Protein AF-A0A5A7ZZ66-F1 (afdb_monomer_lite)

Sequence (204 aa):
MARALKEPKEAKEEGAKRHWLSARTTAELNQILKDAAQTSGRSVSQEIEFRLEKSFLAEKVEAETKAKTPMRPLDQKSEALFRSISMAAGTVMTKLDASWVDDIYARAAVKSAIIEAFSSYVANNRIDLAKDGLDLERLSHATRIGQAFGRLMGDLSATPGGDLLLNELRGILSPSNVGLGDVLAPEKARRDIALKELNASLEA

Structure (mmCIF, N/CA/C/O backbone):
data_AF-A0A5A7ZZ66-F1
#
_entry.id   AF-A0A5A7ZZ66-F1
#
loop_
_atom_site.group_PDB
_atom_site.id
_atom_site.type_symbol
_atom_site.label_atom_id
_atom_site.label_alt_id
_atom_site.label_comp_id
_atom_site.label_asym_id
_atom_site.label_entity_id
_atom_site.label_seq_id
_atom_site.pdbx_PDB_ins_code
_atom_site.Cartn_x
_atom_site.Cartn_y
_atom_site.Cartn_z
_atom_site.occupancy
_atom_site.B_iso_or_equiv
_atom_site.auth_seq_id
_atom_site.auth_comp_id
_atom_site.auth_asym_id
_atom_site.auth_atom_id
_atom_site.pdbx_PDB_model_num
ATOM 1 N N . MET A 1 1 ? 38.763 -10.132 65.543 1.00 42.44 1 MET A N 1
ATOM 2 C CA . MET A 1 1 ? 38.160 -8.989 64.821 1.00 42.44 1 MET A CA 1
ATOM 3 C C . MET A 1 1 ? 37.801 -9.442 63.411 1.00 42.44 1 MET A C 1
ATOM 5 O O . MET A 1 1 ? 38.662 -9.441 62.544 1.00 42.44 1 MET A O 1
ATOM 9 N N . ALA A 1 2 ? 36.570 -9.918 63.203 1.00 40.62 2 ALA A N 1
ATOM 10 C CA . ALA A 1 2 ? 36.093 -10.361 61.892 1.00 40.62 2 ALA A CA 1
ATOM 11 C C . ALA A 1 2 ? 35.407 -9.186 61.178 1.00 40.62 2 ALA A C 1
ATOM 13 O O . ALA A 1 2 ? 34.461 -8.597 61.699 1.00 40.62 2 ALA A O 1
ATOM 14 N N . ARG A 1 3 ? 35.941 -8.810 60.015 1.00 44.56 3 ARG A N 1
ATOM 15 C CA . ARG A 1 3 ? 35.475 -7.706 59.171 1.00 44.56 3 ARG A CA 1
ATOM 16 C C . ARG A 1 3 ? 34.317 -8.223 58.316 1.00 44.56 3 ARG A C 1
ATOM 18 O O . ARG A 1 3 ? 34.543 -9.009 57.404 1.00 44.56 3 ARG A O 1
ATOM 25 N N . ALA A 1 4 ? 33.091 -7.814 58.635 1.00 47.81 4 ALA A N 1
ATOM 26 C CA . ALA A 1 4 ? 31.911 -8.150 57.845 1.00 47.81 4 ALA A CA 1
ATOM 27 C C . ALA A 1 4 ? 32.037 -7.544 56.436 1.00 47.81 4 ALA A C 1
ATOM 29 O O . ALA A 1 4 ? 32.043 -6.320 56.274 1.00 47.81 4 ALA A O 1
ATOM 30 N N . LEU A 1 5 ? 32.176 -8.406 55.426 1.00 51.09 5 LEU A N 1
ATOM 31 C CA . LEU A 1 5 ? 32.019 -8.044 54.023 1.00 51.09 5 LEU A CA 1
ATOM 32 C C . LEU A 1 5 ? 30.541 -7.743 53.779 1.00 51.09 5 LEU A C 1
ATOM 34 O O . LEU A 1 5 ? 29.673 -8.592 53.950 1.00 51.09 5 LEU A O 1
ATOM 38 N N . LYS A 1 6 ? 30.272 -6.489 53.434 1.00 53.97 6 LYS A N 1
ATOM 39 C CA . LYS A 1 6 ? 28.951 -5.990 53.076 1.00 53.97 6 LYS A CA 1
ATOM 40 C C . LYS A 1 6 ? 28.683 -6.416 51.634 1.00 53.97 6 LYS A C 1
ATOM 42 O O . LYS A 1 6 ? 29.334 -5.908 50.725 1.00 53.97 6 LYS A O 1
ATOM 47 N N . GLU A 1 7 ? 27.779 -7.367 51.446 1.00 53.50 7 GLU A N 1
ATOM 48 C CA . GLU A 1 7 ? 27.335 -7.799 50.120 1.00 53.50 7 GLU A CA 1
ATOM 49 C C . GLU A 1 7 ? 26.688 -6.626 49.350 1.00 53.50 7 GLU A C 1
ATOM 51 O O . GLU A 1 7 ? 26.064 -5.746 49.965 1.00 53.50 7 GLU A O 1
ATOM 56 N N . PRO A 1 8 ? 26.866 -6.555 48.017 1.00 47.31 8 PRO A N 1
ATOM 57 C CA . PRO A 1 8 ? 26.324 -5.476 47.205 1.00 47.31 8 PRO A CA 1
ATOM 58 C C . PRO A 1 8 ? 24.799 -5.597 47.129 1.00 47.31 8 PRO A C 1
ATOM 60 O O . PRO A 1 8 ? 24.258 -6.627 46.741 1.00 47.31 8 PRO A O 1
ATOM 63 N N . LYS A 1 9 ? 24.103 -4.517 47.502 1.00 54.38 9 LYS A N 1
ATOM 64 C CA . LYS A 1 9 ? 22.650 -4.404 47.346 1.00 54.38 9 LYS A CA 1
ATOM 65 C C . LYS A 1 9 ? 22.285 -4.530 45.868 1.00 54.38 9 LYS A C 1
ATOM 67 O O . LYS A 1 9 ? 22.732 -3.720 45.059 1.00 54.38 9 LYS A O 1
ATOM 72 N N . GLU A 1 10 ? 21.442 -5.512 45.572 1.00 48.81 10 GLU A N 1
ATOM 73 C CA . GLU A 1 10 ? 20.755 -5.697 44.298 1.00 48.81 10 GLU A CA 1
ATOM 74 C C . GLU A 1 10 ? 20.159 -4.373 43.800 1.00 48.81 10 GLU A C 1
ATOM 76 O O . GLU A 1 10 ? 19.479 -3.645 44.536 1.00 48.81 10 GLU A O 1
ATOM 81 N N . ALA A 1 11 ? 20.448 -4.051 42.539 1.00 47.72 11 ALA A N 1
ATOM 82 C CA . ALA A 1 11 ? 19.868 -2.925 41.833 1.00 47.72 11 ALA A CA 1
ATOM 83 C C . ALA A 1 11 ? 18.364 -3.176 41.673 1.00 47.72 11 ALA A C 1
ATOM 85 O O . ALA A 1 11 ? 17.939 -3.970 40.840 1.00 47.72 11 ALA A O 1
ATOM 86 N N . LYS A 1 12 ? 17.556 -2.512 42.504 1.00 49.94 12 LYS A N 1
ATOM 87 C CA . LYS A 1 12 ? 16.108 -2.446 42.305 1.00 49.94 12 LYS A CA 1
ATOM 88 C C . LYS A 1 12 ? 15.842 -1.799 40.952 1.00 49.94 12 LYS A C 1
ATOM 90 O O . LYS A 1 12 ? 16.235 -0.654 40.744 1.00 49.94 12 LYS A O 1
ATOM 95 N N . GLU A 1 13 ? 15.164 -2.533 40.078 1.00 50.16 13 GLU A N 1
ATOM 96 C CA . GLU A 1 13 ? 14.564 -2.021 38.852 1.00 50.16 13 GLU A CA 1
ATOM 97 C C . GLU A 1 13 ? 13.749 -0.765 39.186 1.00 50.16 13 GLU A C 1
ATOM 99 O O . GLU A 1 13 ? 12.725 -0.813 39.874 1.00 50.16 13 GLU A O 1
ATOM 104 N N . GLU A 1 14 ? 14.250 0.394 38.760 1.00 46.41 14 GLU A N 1
ATOM 105 C CA . GLU A 1 14 ? 13.509 1.643 38.836 1.00 46.41 14 GLU A CA 1
ATOM 106 C C . GLU A 1 14 ? 12.342 1.549 37.850 1.00 46.41 14 GLU A C 1
ATOM 108 O O . GLU A 1 14 ? 12.485 1.838 36.665 1.00 46.41 14 GLU A O 1
ATOM 113 N N . GLY A 1 15 ? 11.166 1.153 38.343 1.00 45.81 15 GLY A N 1
ATOM 114 C CA . GLY A 1 15 ? 9.909 1.449 37.665 1.00 45.81 15 GLY A CA 1
ATOM 115 C C . GLY A 1 15 ? 9.906 2.939 37.332 1.00 45.81 15 GLY A C 1
ATOM 116 O O . GLY A 1 15 ? 9.981 3.767 38.243 1.00 45.81 15 GLY A O 1
ATOM 117 N N . ALA A 1 16 ? 9.935 3.250 36.034 1.00 59.25 16 ALA A N 1
ATOM 118 C CA . ALA A 1 16 ? 10.220 4.571 35.490 1.00 59.25 16 ALA A CA 1
ATOM 119 C C . ALA A 1 16 ? 9.530 5.674 36.304 1.00 59.25 16 ALA A C 1
ATOM 121 O O . ALA A 1 16 ? 8.300 5.781 36.325 1.00 59.25 16 ALA A O 1
ATOM 122 N N . LYS A 1 17 ? 10.332 6.479 37.012 1.00 75.62 17 LYS A N 1
ATOM 123 C CA . LYS A 1 17 ? 9.847 7.649 37.747 1.00 75.62 17 LYS A CA 1
ATOM 124 C C . LYS A 1 17 ? 9.138 8.554 36.742 1.00 75.62 17 LYS A C 1
ATOM 126 O O . LYS A 1 17 ? 9.774 9.145 35.875 1.00 75.62 17 LYS A O 1
ATOM 131 N N . ARG A 1 18 ? 7.809 8.625 36.826 1.00 73.56 18 ARG A N 1
ATOM 132 C CA . ARG A 1 18 ? 7.011 9.483 35.947 1.00 73.56 18 ARG A CA 1
ATOM 133 C C . ARG A 1 18 ? 7.296 10.938 36.292 1.00 73.56 18 ARG A C 1
ATOM 135 O O . ARG A 1 18 ? 7.142 11.347 37.442 1.00 73.56 18 ARG A O 1
ATOM 142 N N . HIS A 1 19 ? 7.701 11.712 35.295 1.00 79.06 19 HIS A N 1
ATOM 143 C CA . HIS A 1 19 ? 7.888 13.150 35.428 1.00 79.06 19 HIS A CA 1
ATOM 144 C C . HIS A 1 19 ? 6.600 13.867 35.024 1.00 79.06 19 HIS A C 1
ATOM 146 O O . HIS A 1 19 ? 5.991 13.540 34.008 1.00 79.06 19 HIS A O 1
ATOM 152 N N . TRP A 1 20 ? 6.166 14.836 35.831 1.00 79.38 20 TRP A N 1
ATOM 153 C CA . TRP A 1 20 ? 4.984 15.631 35.513 1.00 79.38 20 TRP A CA 1
ATOM 154 C C . TRP A 1 20 ? 5.253 16.522 34.298 1.00 79.38 20 TRP A C 1
ATOM 156 O O . TRP A 1 20 ? 6.189 17.322 34.309 1.00 79.38 20 TRP A O 1
ATOM 166 N N . LEU A 1 21 ? 4.398 16.418 33.280 1.00 79.69 21 LEU A N 1
ATOM 167 C CA . LEU A 1 21 ? 4.431 17.267 32.097 1.00 79.69 21 LEU A CA 1
ATOM 168 C C . LEU A 1 21 ? 3.129 18.071 32.021 1.00 79.69 21 LEU A C 1
ATOM 170 O O . LEU A 1 21 ? 2.047 17.517 31.846 1.00 79.69 21 LEU A O 1
ATOM 174 N N . SER A 1 22 ? 3.237 19.391 32.173 1.00 83.38 22 SER A N 1
ATOM 175 C CA . SER A 1 22 ? 2.108 20.306 31.995 1.00 83.38 22 SER A CA 1
ATOM 176 C C . SER A 1 22 ? 2.033 20.726 30.530 1.00 83.38 22 SER A C 1
ATOM 178 O O . SER A 1 22 ? 2.894 21.466 30.056 1.00 83.38 22 SER A O 1
ATOM 180 N N . ALA A 1 23 ? 1.019 20.249 29.810 1.00 82.88 23 ALA A N 1
ATOM 181 C CA . ALA A 1 23 ? 0.761 20.631 28.426 1.00 82.88 23 ALA A CA 1
ATOM 182 C C . ALA A 1 23 ? -0.466 21.547 28.343 1.00 82.88 23 ALA A C 1
ATOM 184 O O . ALA A 1 23 ? -1.494 21.290 28.970 1.00 82.88 23 ALA A O 1
ATOM 185 N N . ARG A 1 24 ? -0.371 22.608 27.537 1.00 90.44 24 ARG A N 1
ATOM 186 C CA . ARG A 1 24 ? -1.528 23.419 27.138 1.00 90.44 24 ARG A CA 1
ATOM 187 C C . ARG A 1 24 ? -1.985 22.953 25.763 1.00 90.44 24 ARG A C 1
ATOM 189 O O . ARG A 1 24 ? -1.187 22.936 24.832 1.00 90.44 24 ARG A O 1
ATOM 196 N N . THR A 1 25 ? -3.254 22.590 25.641 1.00 91.19 25 THR A N 1
ATOM 197 C CA . THR A 1 25 ? -3.865 22.137 24.386 1.00 91.19 25 THR A CA 1
ATOM 198 C C . THR A 1 25 ? -5.121 22.948 24.087 1.00 91.19 25 THR A C 1
ATOM 200 O O . THR A 1 25 ? -5.693 23.586 24.973 1.00 91.19 25 THR A O 1
ATOM 203 N N . THR A 1 26 ? -5.545 22.957 22.823 1.00 95.62 26 THR A N 1
ATOM 204 C CA . THR A 1 26 ? -6.841 23.528 22.438 1.00 95.62 26 THR A CA 1
ATOM 205 C C . THR A 1 26 ? -7.980 22.623 22.916 1.00 95.62 26 THR A C 1
ATOM 207 O O . THR A 1 26 ? -7.788 21.424 23.137 1.00 95.62 26 THR A O 1
ATOM 210 N N . ALA A 1 27 ? -9.184 23.182 23.069 1.00 93.62 27 ALA A N 1
ATOM 211 C CA . ALA A 1 27 ? -10.362 22.414 23.480 1.00 93.62 27 ALA A CA 1
ATOM 212 C C . ALA A 1 27 ? -10.685 21.278 22.492 1.00 93.62 27 ALA A C 1
ATOM 214 O O . ALA A 1 27 ? -10.978 20.162 22.914 1.00 93.62 27 ALA A O 1
ATOM 215 N N . GLU A 1 28 ? -10.551 21.549 21.192 1.00 94.88 28 GLU A N 1
ATOM 216 C CA . GLU A 1 28 ? -10.745 20.570 20.118 1.00 94.88 28 GLU A CA 1
ATOM 217 C C . GLU A 1 28 ? -9.762 19.401 20.230 1.00 94.88 28 GLU A C 1
ATOM 219 O O . GLU A 1 28 ? -10.172 18.243 20.235 1.00 94.88 28 GLU A O 1
ATOM 224 N N . LEU A 1 29 ? -8.466 19.688 20.406 1.00 93.00 29 LEU A N 1
ATOM 225 C CA . LEU A 1 29 ? -7.449 18.645 20.543 1.00 93.00 29 LEU A CA 1
ATOM 226 C C . LEU A 1 29 ? -7.663 17.813 21.811 1.00 93.00 29 LEU A C 1
ATOM 228 O O . LEU A 1 29 ? -7.475 16.599 21.797 1.00 93.00 29 LEU A O 1
ATOM 232 N N . ASN A 1 30 ? -8.088 18.451 22.903 1.00 94.88 30 ASN A N 1
ATOM 233 C CA . ASN A 1 30 ? -8.436 17.745 24.130 1.00 94.88 30 ASN A CA 1
ATOM 234 C C . ASN A 1 30 ? -9.618 16.785 23.917 1.00 94.88 30 ASN A C 1
ATOM 236 O O . ASN A 1 30 ? -9.595 15.668 24.430 1.00 94.88 30 ASN A O 1
ATOM 240 N N . GLN A 1 31 ? -10.628 17.188 23.140 1.00 95.38 31 GLN A N 1
ATOM 241 C CA . GLN A 1 31 ? -11.754 16.315 22.816 1.00 95.38 31 GLN A CA 1
ATOM 242 C C . GLN A 1 31 ? -11.312 15.125 21.956 1.00 95.38 31 GLN A C 1
ATOM 244 O O . GLN A 1 31 ? -11.578 13.985 22.324 1.00 95.38 31 GLN A O 1
ATOM 249 N N . ILE A 1 32 ? -10.532 15.373 20.899 1.00 96.62 32 ILE A N 1
ATOM 250 C CA . ILE A 1 32 ? -9.976 14.319 20.033 1.00 96.62 32 ILE A CA 1
ATOM 251 C C . ILE A 1 32 ? -9.166 13.299 20.848 1.00 96.62 32 ILE A C 1
ATOM 253 O O . ILE A 1 32 ? -9.279 12.093 20.633 1.00 96.62 32 ILE A O 1
ATOM 257 N N . LEU A 1 33 ? -8.355 13.766 21.803 1.00 94.94 33 LEU A N 1
ATOM 258 C CA . LEU A 1 33 ? -7.565 12.889 22.669 1.00 94.94 33 LEU A CA 1
ATOM 259 C C . LEU A 1 33 ? -8.437 12.040 23.599 1.00 94.94 33 LEU A C 1
ATOM 261 O O . LEU A 1 33 ? -8.115 10.874 23.818 1.00 94.94 33 LEU A O 1
ATOM 265 N N . LYS A 1 34 ? -9.533 12.591 24.132 1.00 96.00 34 LYS A N 1
ATOM 266 C CA . LYS A 1 34 ? -10.484 11.836 24.962 1.00 96.00 34 LYS A CA 1
ATOM 267 C C . LYS A 1 34 ? -11.190 10.751 24.163 1.00 96.00 34 LYS A C 1
ATOM 269 O O . LYS A 1 34 ? -11.235 9.613 24.623 1.00 96.00 34 LYS A O 1
ATOM 274 N N . ASP A 1 35 ? -11.670 11.084 22.970 1.00 95.81 35 ASP A N 1
ATOM 275 C CA . ASP A 1 35 ? -12.362 10.135 22.095 1.00 95.81 35 ASP A CA 1
ATOM 276 C C . ASP A 1 35 ? -11.414 8.998 21.677 1.00 95.81 35 ASP A C 1
ATOM 278 O O . ASP A 1 35 ? -11.767 7.816 21.731 1.00 95.81 35 ASP A O 1
ATOM 282 N N . ALA A 1 36 ? -10.163 9.337 21.342 1.00 94.31 36 ALA A N 1
ATOM 283 C CA . ALA A 1 36 ? -9.126 8.361 21.024 1.00 94.31 36 ALA A CA 1
ATOM 284 C C . ALA A 1 36 ? -8.776 7.460 22.218 1.00 94.31 36 ALA A C 1
ATOM 286 O O . ALA A 1 36 ? -8.687 6.246 22.053 1.00 94.31 36 ALA A O 1
ATOM 287 N N . ALA A 1 37 ? -8.611 8.038 23.412 1.00 95.12 37 ALA A N 1
ATOM 288 C CA . ALA A 1 37 ? -8.318 7.300 24.638 1.00 95.12 37 ALA A CA 1
ATOM 289 C C . ALA A 1 37 ? -9.467 6.349 25.019 1.00 95.12 37 ALA A C 1
ATOM 291 O O . ALA A 1 37 ? -9.228 5.195 25.371 1.00 95.12 37 ALA A O 1
ATOM 292 N N . GLN A 1 38 ? -10.720 6.795 24.872 1.00 94.88 38 GLN A N 1
ATOM 293 C CA . GLN A 1 38 ? -11.901 5.957 25.082 1.00 94.88 38 GLN A CA 1
ATOM 294 C C . GLN A 1 38 ? -11.946 4.793 24.088 1.00 94.88 38 GLN A C 1
ATOM 296 O O . GLN A 1 38 ? -12.171 3.653 24.488 1.00 94.88 38 GLN A O 1
ATOM 301 N N . THR A 1 39 ? -11.689 5.068 22.808 1.00 95.00 39 THR A N 1
ATOM 302 C CA . THR A 1 39 ? -11.669 4.049 21.749 1.00 95.00 39 THR A CA 1
ATOM 303 C C . THR A 1 39 ? -10.563 3.017 21.975 1.00 95.00 39 THR A C 1
ATOM 305 O O . THR A 1 39 ? -10.766 1.830 21.732 1.00 95.00 39 THR A O 1
ATOM 308 N N . SER A 1 40 ? -9.393 3.446 22.461 1.00 89.62 40 SER A N 1
ATOM 309 C CA . SER A 1 40 ? -8.247 2.566 22.714 1.00 89.62 40 SER A CA 1
ATOM 310 C C . SER A 1 40 ? -8.277 1.879 24.085 1.00 89.62 40 SER A C 1
ATOM 312 O O . SER A 1 40 ? -7.419 1.037 24.356 1.00 89.62 40 SER A O 1
ATOM 314 N N . GLY A 1 41 ? -9.241 2.218 24.951 1.00 94.00 41 GLY A N 1
ATOM 315 C CA . GLY A 1 41 ? -9.326 1.708 26.322 1.00 94.00 41 GLY A CA 1
ATOM 316 C C . GLY A 1 41 ? -8.192 2.197 27.232 1.00 94.00 41 GLY A C 1
ATOM 317 O O . GLY A 1 41 ? -7.844 1.522 28.201 1.00 94.00 41 GLY A O 1
ATOM 318 N N . ARG A 1 42 ? -7.582 3.345 26.917 1.00 93.31 42 ARG A N 1
ATOM 319 C CA . ARG A 1 42 ? -6.459 3.936 27.662 1.00 93.31 42 ARG A CA 1
ATOM 320 C C . ARG A 1 42 ? -6.897 5.177 28.428 1.00 93.31 42 ARG A C 1
ATOM 322 O O . ARG A 1 42 ? -7.888 5.822 28.099 1.00 93.31 42 ARG A O 1
ATOM 329 N N . SER A 1 43 ? -6.123 5.564 29.441 1.00 95.44 43 SER A N 1
ATOM 330 C CA . SER A 1 43 ? -6.249 6.918 29.993 1.00 95.44 43 SER A CA 1
ATOM 331 C C . SER A 1 43 ? -5.727 7.957 28.996 1.00 95.44 43 SER A C 1
ATOM 333 O O . SER A 1 43 ? -4.839 7.667 28.194 1.00 95.44 43 SER A O 1
ATOM 335 N N . VAL A 1 44 ? -6.228 9.193 29.080 1.00 93.06 44 VAL A N 1
ATOM 336 C CA . VAL A 1 44 ? -5.774 10.298 28.214 1.00 93.06 44 VAL A CA 1
ATOM 337 C C . VAL A 1 44 ? -4.256 10.488 28.302 1.00 93.06 44 VAL A C 1
ATOM 339 O O . VAL A 1 44 ? -3.601 10.653 27.280 1.00 93.06 44 VAL A O 1
ATOM 342 N N . SER A 1 45 ? -3.676 10.394 29.503 1.00 90.88 45 SER A N 1
ATOM 343 C CA . SER A 1 45 ? -2.225 10.492 29.697 1.00 90.88 45 SER A CA 1
ATOM 344 C C . SER A 1 45 ? -1.455 9.383 28.971 1.00 90.88 45 SER A C 1
ATOM 346 O O . SER A 1 45 ? -0.483 9.680 28.287 1.00 90.88 45 SER A O 1
ATOM 348 N N . GLN A 1 46 ? -1.914 8.130 29.051 1.00 91.44 46 GLN A N 1
ATOM 349 C CA . GLN A 1 46 ? -1.280 7.007 28.346 1.00 91.44 46 GLN A CA 1
ATOM 350 C C . GLN A 1 46 ? -1.422 7.114 26.826 1.00 91.44 46 GLN A C 1
ATOM 352 O O . GLN A 1 46 ? -0.517 6.735 26.092 1.00 91.44 46 GLN A O 1
ATOM 357 N N . GLU A 1 47 ? -2.554 7.614 26.332 1.00 94.88 47 GLU A N 1
ATOM 358 C CA . GLU A 1 47 ? -2.752 7.830 24.897 1.00 94.88 47 GLU A CA 1
ATOM 359 C C . GLU A 1 47 ? -1.827 8.940 24.368 1.00 94.88 47 GLU A C 1
ATOM 361 O O . GLU A 1 47 ? -1.289 8.817 23.267 1.00 94.88 47 GLU A O 1
ATOM 366 N N . ILE A 1 48 ? -1.587 9.990 25.163 1.00 93.19 48 ILE A N 1
ATOM 367 C CA . ILE A 1 48 ? -0.595 11.030 24.851 1.00 93.19 48 ILE A CA 1
ATOM 368 C C . ILE A 1 48 ? 0.813 10.426 24.800 1.00 93.19 48 ILE A C 1
ATOM 370 O O . ILE A 1 48 ? 1.512 10.631 23.810 1.00 93.19 48 ILE A O 1
ATOM 374 N N . GLU A 1 49 ? 1.212 9.662 25.822 1.00 91.56 49 GLU A N 1
ATOM 375 C CA . GLU A 1 49 ? 2.511 8.971 25.862 1.00 91.56 49 GLU A CA 1
ATOM 376 C C . GLU A 1 49 ? 2.695 8.076 24.630 1.00 91.56 49 GLU A C 1
ATOM 378 O O . GLU A 1 49 ? 3.653 8.249 23.882 1.00 91.56 49 GLU A O 1
ATOM 383 N N . PHE A 1 50 ? 1.719 7.214 24.336 1.00 91.69 50 PHE A N 1
ATOM 384 C CA . PHE A 1 50 ? 1.749 6.315 23.182 1.00 91.69 50 PHE A CA 1
ATOM 385 C C . PHE A 1 50 ? 1.917 7.054 21.847 1.00 91.69 50 PHE A C 1
ATOM 387 O O . PHE A 1 50 ? 2.660 6.614 20.966 1.00 91.69 50 PHE A O 1
ATOM 394 N N . ARG A 1 51 ? 1.220 8.182 21.664 1.00 93.56 51 ARG A N 1
ATOM 395 C CA . ARG A 1 51 ? 1.318 8.983 20.434 1.00 93.56 51 ARG A CA 1
ATOM 396 C C . ARG A 1 51 ? 2.663 9.682 20.313 1.00 93.56 51 ARG A C 1
ATOM 398 O O . ARG A 1 51 ? 3.217 9.708 19.216 1.00 93.56 51 ARG A O 1
ATOM 405 N N . LEU A 1 52 ? 3.188 10.215 21.414 1.00 93.56 52 LEU A N 1
ATOM 406 C CA . LEU A 1 52 ? 4.516 10.826 21.444 1.00 93.56 52 LEU A CA 1
ATOM 407 C C . LEU A 1 52 ? 5.599 9.788 21.150 1.00 93.56 52 LEU A C 1
ATOM 409 O O . LEU A 1 52 ? 6.441 10.024 20.289 1.00 93.56 52 LEU A O 1
ATOM 413 N N . GLU A 1 53 ? 5.535 8.615 21.780 1.00 89.56 53 GLU A N 1
ATOM 414 C CA . GLU A 1 53 ? 6.445 7.499 21.508 1.00 89.56 53 GLU A CA 1
ATOM 415 C C . GLU A 1 53 ? 6.410 7.091 20.037 1.00 89.56 53 GLU A C 1
ATOM 417 O O . GLU A 1 53 ? 7.459 6.978 19.402 1.00 89.56 53 GLU A O 1
ATOM 422 N N . LYS A 1 54 ? 5.212 6.932 19.459 1.00 87.50 54 LYS A N 1
ATOM 423 C CA . LYS A 1 54 ? 5.073 6.647 18.027 1.00 87.50 54 LYS A CA 1
ATOM 424 C C . LYS A 1 54 ? 5.660 7.747 17.148 1.00 87.50 54 LYS A C 1
ATOM 426 O O . LYS A 1 54 ? 6.292 7.417 16.149 1.00 87.50 54 LYS A O 1
ATOM 431 N N . SER A 1 55 ? 5.463 9.017 17.502 1.00 89.12 55 SER A N 1
ATOM 432 C CA . SER A 1 55 ? 6.023 10.150 16.757 1.00 89.12 55 SER A CA 1
ATOM 433 C C . SER A 1 55 ? 7.549 10.111 16.766 1.00 89.12 55 SER A C 1
ATOM 435 O O . SER A 1 55 ? 8.169 10.142 15.708 1.00 89.12 55 SER A O 1
ATOM 437 N N . PHE A 1 56 ? 8.161 9.942 17.941 1.00 87.81 56 PHE A N 1
ATOM 438 C CA . PHE A 1 56 ? 9.616 9.848 18.061 1.00 87.81 56 PHE A CA 1
ATOM 439 C C . PHE A 1 56 ? 10.181 8.610 17.367 1.00 87.81 56 PHE A C 1
ATOM 441 O O . PHE A 1 56 ? 11.248 8.676 16.762 1.00 87.81 56 PHE A O 1
ATOM 448 N N . LEU A 1 57 ? 9.477 7.477 17.423 1.00 80.75 57 LEU A N 1
ATOM 449 C CA . LEU A 1 57 ? 9.891 6.270 16.718 1.00 80.75 57 LEU A CA 1
ATOM 450 C C . LEU A 1 57 ? 9.823 6.466 15.199 1.00 80.75 57 LEU A C 1
ATOM 452 O O . LEU A 1 57 ? 10.747 6.056 14.503 1.00 80.75 57 LEU A O 1
ATOM 456 N N . ALA A 1 58 ? 8.787 7.136 14.688 1.00 75.81 58 ALA A N 1
ATOM 457 C CA . ALA A 1 58 ? 8.681 7.483 13.274 1.00 75.81 58 ALA A CA 1
ATOM 458 C C . ALA A 1 58 ? 9.816 8.421 12.832 1.00 75.81 58 ALA A C 1
ATOM 460 O O . ALA A 1 58 ? 10.486 8.126 11.845 1.00 75.81 58 ALA A O 1
ATOM 461 N N . GLU A 1 59 ? 10.096 9.483 13.592 1.00 81.31 59 GLU A N 1
ATOM 462 C CA . GLU A 1 59 ? 11.206 10.407 13.318 1.00 81.31 59 GLU A CA 1
ATOM 463 C C . GLU A 1 59 ? 12.567 9.707 13.376 1.00 81.31 59 GLU A C 1
ATOM 465 O O . GLU A 1 59 ? 13.426 9.936 12.527 1.00 81.31 59 GLU A O 1
ATOM 470 N N . LYS A 1 60 ? 12.772 8.813 14.349 1.00 79.31 60 LYS A N 1
ATOM 471 C CA . LYS A 1 60 ? 14.003 8.028 14.468 1.00 79.31 60 LYS A CA 1
ATOM 472 C C . LYS A 1 60 ? 14.176 7.088 13.280 1.00 79.31 60 LYS A C 1
ATOM 474 O O . LYS A 1 60 ? 15.260 7.036 12.707 1.00 79.31 60 LYS A O 1
ATOM 479 N N . VAL A 1 61 ? 13.121 6.382 12.877 1.00 72.38 61 VAL A N 1
ATOM 480 C CA . VAL A 1 61 ? 13.139 5.536 11.675 1.00 72.38 61 VAL A CA 1
ATOM 481 C C . VAL A 1 61 ? 13.412 6.386 10.434 1.00 72.38 61 VAL A C 1
ATOM 483 O O . VAL A 1 61 ? 14.209 5.987 9.589 1.00 72.38 61 VAL A O 1
ATOM 486 N N . GLU A 1 62 ? 12.823 7.575 10.323 1.00 71.50 62 GLU A N 1
ATOM 487 C CA . GLU A 1 62 ? 13.073 8.503 9.217 1.00 71.50 62 GLU A CA 1
ATOM 488 C C . GLU A 1 62 ? 14.531 8.996 9.197 1.00 71.50 62 GLU A C 1
ATOM 490 O O . GLU A 1 62 ? 15.177 9.003 8.150 1.00 71.50 62 GLU A O 1
ATOM 495 N N . ALA A 1 63 ? 15.088 9.355 10.353 1.00 73.31 63 ALA A N 1
ATOM 496 C CA . ALA A 1 63 ? 16.474 9.789 10.481 1.00 73.31 63 ALA A CA 1
ATOM 497 C C . ALA A 1 63 ? 17.458 8.649 10.168 1.00 73.31 63 ALA A C 1
ATOM 499 O O . ALA A 1 63 ? 18.417 8.840 9.421 1.00 73.31 63 ALA A O 1
ATOM 500 N N . GLU A 1 64 ? 17.205 7.446 10.685 1.00 69.56 64 GLU A N 1
ATOM 501 C CA . GLU A 1 64 ? 18.032 6.266 10.431 1.00 69.56 64 GLU A CA 1
ATOM 502 C C . GLU A 1 64 ? 17.944 5.797 8.976 1.00 69.56 64 GLU A C 1
ATOM 504 O O . GLU A 1 64 ? 18.957 5.398 8.397 1.00 69.56 64 GLU A O 1
ATOM 509 N N . THR A 1 65 ? 16.763 5.882 8.358 1.00 57.19 65 THR A N 1
ATOM 510 C CA . THR A 1 65 ? 16.593 5.568 6.933 1.00 57.19 65 THR A CA 1
ATOM 511 C C . THR A 1 65 ? 17.307 6.591 6.056 1.00 57.19 65 THR A C 1
ATOM 513 O O . THR A 1 65 ? 18.069 6.176 5.187 1.00 57.19 65 THR A O 1
ATOM 516 N N . LYS A 1 66 ? 17.187 7.897 6.335 1.00 58.91 66 LYS A N 1
ATOM 517 C CA . LYS A 1 66 ? 17.948 8.953 5.636 1.00 58.91 66 LYS A CA 1
ATOM 518 C C . LYS A 1 66 ? 19.464 8.799 5.788 1.00 58.91 66 LYS A C 1
ATOM 520 O O . LYS A 1 66 ? 20.192 9.067 4.837 1.00 58.91 66 LYS A O 1
ATOM 525 N N . ALA A 1 67 ? 19.938 8.360 6.955 1.00 60.44 67 ALA A N 1
ATOM 526 C CA . ALA A 1 67 ? 21.365 8.217 7.238 1.00 60.44 67 ALA A CA 1
ATOM 527 C C . ALA A 1 67 ? 22.003 6.961 6.615 1.00 60.44 67 ALA A C 1
ATOM 529 O O . ALA A 1 67 ? 23.185 6.990 6.279 1.00 60.44 67 ALA A O 1
ATOM 530 N N . LYS A 1 68 ? 21.259 5.853 6.477 1.00 57.81 68 LYS A N 1
ATOM 531 C CA . LYS A 1 68 ? 21.839 4.546 6.106 1.00 57.81 68 LYS A CA 1
ATOM 532 C C . LYS A 1 68 ? 21.616 4.140 4.656 1.00 57.81 68 LYS A C 1
ATOM 534 O O . LYS A 1 68 ? 22.369 3.323 4.143 1.00 57.81 68 LYS A O 1
ATOM 539 N N . THR A 1 69 ? 20.587 4.647 3.983 1.00 51.47 69 THR A N 1
ATOM 540 C CA . THR A 1 69 ? 20.364 4.381 2.554 1.00 51.47 69 THR A CA 1
ATOM 541 C C . THR A 1 69 ? 19.581 5.553 1.979 1.00 51.47 69 THR A C 1
ATOM 543 O O . THR A 1 69 ? 18.457 5.762 2.428 1.00 51.47 69 THR A O 1
ATOM 546 N N . PRO A 1 70 ? 20.086 6.318 0.996 1.00 50.78 70 PRO A N 1
ATOM 547 C CA .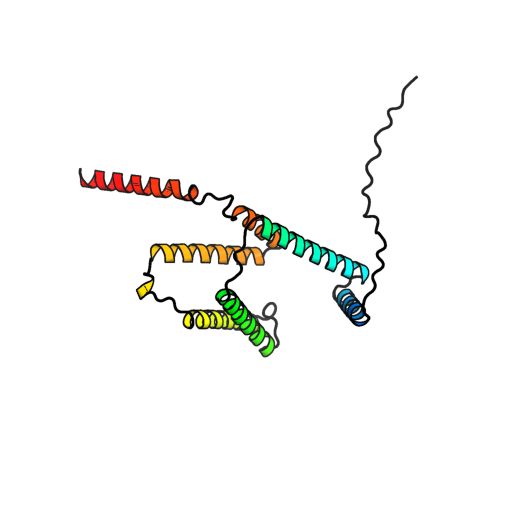 PRO A 1 70 ? 19.241 7.287 0.317 1.00 50.78 70 PRO A CA 1
ATOM 548 C C . PRO A 1 70 ? 18.162 6.500 -0.434 1.00 50.78 70 PRO A C 1
ATOM 550 O O . PRO A 1 70 ? 18.378 6.040 -1.556 1.00 50.78 70 PRO A O 1
ATOM 553 N N . MET A 1 71 ? 17.004 6.289 0.201 1.00 53.62 71 MET A N 1
ATOM 554 C CA . MET A 1 71 ? 15.801 5.908 -0.519 1.00 53.62 71 MET A CA 1
ATOM 555 C C . MET A 1 71 ? 15.619 6.999 -1.560 1.00 53.62 71 MET A C 1
ATOM 557 O O . MET A 1 71 ? 15.450 8.170 -1.216 1.00 53.62 71 MET A O 1
ATOM 561 N N . ARG A 1 72 ? 15.743 6.629 -2.838 1.00 61.44 72 ARG A N 1
ATOM 562 C CA . ARG A 1 72 ? 15.377 7.553 -3.903 1.00 61.44 72 ARG A CA 1
ATOM 563 C C . ARG A 1 72 ? 13.929 7.944 -3.615 1.00 61.44 72 ARG A C 1
ATOM 565 O O . ARG A 1 72 ? 13.119 7.029 -3.438 1.00 61.44 72 ARG A O 1
ATOM 572 N N . PRO A 1 73 ? 13.610 9.246 -3.503 1.00 69.25 73 PRO A N 1
ATOM 573 C CA . PRO A 1 73 ? 12.218 9.646 -3.411 1.00 69.25 73 PRO A CA 1
ATOM 574 C C . PRO A 1 73 ? 11.485 8.990 -4.579 1.00 69.25 73 PRO A C 1
ATOM 576 O O . PRO A 1 73 ? 12.047 8.888 -5.677 1.00 69.25 73 PRO A O 1
ATOM 579 N N . LEU A 1 74 ? 10.279 8.481 -4.321 1.00 76.94 74 LEU A N 1
ATOM 580 C CA . LEU A 1 74 ? 9.443 7.990 -5.406 1.00 76.94 74 LEU A CA 1
ATOM 581 C C . LEU A 1 74 ? 9.340 9.105 -6.443 1.00 76.94 74 LEU A C 1
ATOM 583 O O . LEU A 1 74 ? 9.118 10.269 -6.111 1.00 76.94 74 LEU A O 1
ATOM 587 N N . ASP A 1 75 ? 9.547 8.757 -7.704 1.00 86.38 75 ASP A N 1
ATOM 588 C CA . ASP A 1 75 ? 9.312 9.712 -8.767 1.00 86.38 75 ASP A CA 1
ATOM 589 C C . ASP A 1 75 ? 7.804 10.002 -8.877 1.00 86.38 75 ASP A C 1
ATOM 591 O O . ASP A 1 75 ? 6.955 9.208 -8.457 1.00 86.38 75 ASP A O 1
ATOM 595 N N . GLN A 1 76 ? 7.462 11.139 -9.483 1.00 87.56 76 GLN A N 1
ATOM 596 C CA . GLN A 1 76 ? 6.073 11.589 -9.613 1.00 87.56 76 GLN A CA 1
ATOM 597 C C . GLN A 1 76 ? 5.162 10.555 -10.297 1.00 87.56 76 GLN A C 1
ATOM 599 O O . GLN A 1 76 ? 3.967 10.498 -10.000 1.00 87.56 76 GLN A O 1
ATOM 604 N N . LYS A 1 77 ? 5.697 9.727 -11.209 1.00 89.00 77 LYS A N 1
ATOM 605 C CA . LYS A 1 77 ? 4.909 8.689 -11.883 1.00 89.00 77 LYS A CA 1
ATOM 606 C C . LYS A 1 77 ? 4.612 7.541 -10.925 1.00 89.00 77 LYS A C 1
ATOM 608 O O . LYS A 1 77 ? 3.455 7.141 -10.799 1.00 89.00 77 LYS A O 1
ATOM 613 N N . SER A 1 78 ? 5.617 7.079 -10.187 1.00 89.88 78 SER A N 1
ATOM 614 C CA . SER A 1 78 ? 5.423 6.086 -9.127 1.00 89.88 78 SER A CA 1
ATOM 615 C C . SER A 1 78 ? 4.391 6.554 -8.093 1.00 89.88 78 SER A C 1
ATOM 617 O O . SER A 1 78 ? 3.467 5.810 -7.768 1.00 89.88 78 SER A O 1
ATOM 619 N N . GLU A 1 79 ? 4.460 7.806 -7.629 1.00 90.31 79 GLU A N 1
ATOM 620 C CA . GLU A 1 79 ? 3.458 8.364 -6.707 1.00 90.31 79 GLU A CA 1
ATOM 621 C C . GLU A 1 79 ? 2.043 8.390 -7.304 1.00 90.31 79 GLU A C 1
ATOM 623 O O . GLU A 1 79 ? 1.066 8.059 -6.625 1.00 90.31 79 GLU A O 1
ATOM 628 N N . ALA A 1 80 ? 1.915 8.767 -8.579 1.00 91.06 80 ALA A N 1
ATOM 629 C CA . ALA A 1 80 ? 0.633 8.776 -9.277 1.00 91.06 80 ALA A CA 1
ATOM 630 C C . ALA A 1 80 ? 0.029 7.366 -9.393 1.00 91.06 80 ALA A C 1
ATOM 632 O O . ALA A 1 80 ? -1.179 7.206 -9.200 1.00 91.06 80 ALA A O 1
ATOM 633 N N . LEU A 1 81 ? 0.858 6.345 -9.638 1.00 93.81 81 LEU A N 1
ATOM 634 C CA . LEU A 1 81 ? 0.429 4.947 -9.637 1.00 93.81 81 LEU A CA 1
ATOM 635 C C . LEU A 1 81 ? -0.127 4.538 -8.267 1.00 93.81 81 LEU A C 1
ATOM 637 O O . LEU A 1 81 ? -1.256 4.052 -8.187 1.00 93.81 81 LEU A O 1
ATOM 641 N N . PHE A 1 82 ? 0.618 4.773 -7.181 1.00 93.31 82 PHE A N 1
ATOM 642 C CA . PHE A 1 82 ? 0.155 4.422 -5.832 1.00 93.31 82 PHE A CA 1
ATOM 643 C C . PHE A 1 82 ? -1.128 5.158 -5.452 1.00 93.31 82 PHE A C 1
ATOM 645 O O . PHE A 1 82 ? -2.032 4.564 -4.865 1.00 93.31 82 PHE A O 1
ATOM 652 N N . ARG A 1 83 ? -1.251 6.435 -5.829 1.00 92.88 83 ARG A N 1
ATOM 653 C CA . ARG A 1 83 ? -2.482 7.202 -5.622 1.00 92.88 83 ARG A CA 1
ATOM 654 C C . ARG A 1 83 ? -3.666 6.574 -6.355 1.00 92.88 83 ARG A C 1
ATOM 656 O O . ARG A 1 83 ? -4.727 6.430 -5.755 1.00 92.88 83 ARG A O 1
ATOM 663 N N . SER A 1 84 ? -3.485 6.178 -7.615 1.00 93.62 84 SER A N 1
ATOM 664 C CA . SER A 1 84 ? -4.532 5.531 -8.415 1.00 93.62 84 SER A CA 1
ATOM 665 C C . SER A 1 84 ? -4.988 4.205 -7.797 1.00 93.62 84 SER A C 1
ATOM 667 O O . SER A 1 84 ? -6.190 3.992 -7.634 1.00 93.62 84 SER A O 1
ATOM 669 N N . ILE A 1 85 ? -4.043 3.366 -7.363 1.00 96.12 85 ILE A N 1
ATOM 670 C CA . ILE A 1 85 ? -4.319 2.099 -6.668 1.00 96.12 85 ILE A CA 1
ATOM 671 C C . ILE A 1 85 ? -5.115 2.343 -5.378 1.00 96.12 85 ILE A C 1
ATOM 673 O O . ILE A 1 85 ? -6.157 1.722 -5.165 1.00 96.12 85 ILE A O 1
ATOM 677 N N . SER A 1 86 ? -4.663 3.280 -4.539 1.00 93.69 86 SER A N 1
ATOM 678 C CA . SER A 1 86 ? -5.328 3.617 -3.274 1.00 93.69 86 SER A CA 1
ATOM 679 C C . SER A 1 86 ? -6.740 4.164 -3.485 1.00 93.69 86 SER A C 1
ATOM 681 O O . SER A 1 86 ? -7.663 3.780 -2.769 1.00 93.69 86 SER A O 1
ATOM 683 N N . MET A 1 87 ? -6.936 5.023 -4.491 1.00 94.69 87 MET A N 1
ATOM 684 C CA . MET A 1 87 ? -8.259 5.546 -4.845 1.00 94.69 87 MET A CA 1
ATOM 685 C C . MET A 1 87 ? -9.202 4.440 -5.327 1.00 94.69 87 MET A C 1
ATOM 687 O O . MET A 1 87 ? -10.368 4.427 -4.930 1.00 94.69 87 MET A O 1
ATOM 691 N N . ALA A 1 88 ? -8.712 3.510 -6.151 1.00 95.38 88 ALA A N 1
ATOM 692 C CA . ALA A 1 88 ? -9.502 2.387 -6.648 1.00 95.38 88 ALA A CA 1
ATOM 693 C C . ALA A 1 88 ? -9.960 1.476 -5.497 1.00 95.38 88 ALA A C 1
ATOM 695 O O . ALA A 1 88 ? -11.154 1.203 -5.367 1.00 95.38 88 ALA A O 1
ATOM 696 N N . ALA A 1 89 ? -9.035 1.086 -4.614 1.00 94.50 89 ALA A N 1
ATOM 697 C CA . ALA A 1 89 ? -9.350 0.286 -3.432 1.00 94.50 89 ALA A CA 1
ATOM 698 C C . ALA A 1 89 ? -10.347 1.003 -2.502 1.00 94.50 89 ALA A C 1
ATOM 700 O O . ALA A 1 89 ? -11.359 0.419 -2.114 1.00 94.50 89 ALA A O 1
ATOM 701 N N . GLY A 1 90 ? -10.100 2.282 -2.194 1.00 92.69 90 GLY A N 1
ATOM 702 C CA . GLY A 1 90 ? -10.975 3.093 -1.344 1.00 92.69 90 GLY A CA 1
ATOM 703 C C . GLY A 1 90 ? -12.389 3.229 -1.908 1.00 92.69 90 GLY A C 1
ATOM 704 O O . GLY A 1 90 ? -13.360 3.007 -1.192 1.00 92.69 90 GLY A O 1
ATOM 705 N N . THR A 1 91 ? -12.512 3.505 -3.209 1.00 96.50 91 THR A N 1
ATOM 706 C CA . THR A 1 91 ? -13.813 3.652 -3.880 1.00 96.50 91 THR A CA 1
ATOM 707 C C . THR A 1 91 ? -14.631 2.367 -3.809 1.00 96.50 91 THR A C 1
ATOM 709 O O . THR A 1 91 ? -15.823 2.425 -3.517 1.00 96.50 91 THR A O 1
ATOM 712 N N . VAL A 1 92 ? -14.006 1.208 -4.043 1.00 96.31 92 VAL A N 1
ATOM 713 C CA . VAL A 1 92 ? -14.689 -0.089 -3.938 1.00 96.31 92 VAL A CA 1
ATOM 714 C C . VAL A 1 92 ? -15.194 -0.330 -2.520 1.00 96.31 92 VAL A C 1
ATOM 716 O O . VAL A 1 92 ? -16.369 -0.646 -2.353 1.00 96.31 92 VAL A O 1
ATOM 719 N N . MET A 1 93 ? -14.346 -0.132 -1.506 1.00 95.69 93 MET A N 1
ATOM 720 C CA . MET A 1 93 ? -14.745 -0.323 -0.107 1.00 95.69 93 MET A CA 1
ATOM 721 C C . MET A 1 93 ? -15.897 0.608 0.288 1.00 95.69 93 MET A C 1
ATOM 723 O O . MET A 1 93 ? -16.864 0.157 0.890 1.00 95.69 93 MET A O 1
ATOM 727 N N . THR A 1 94 ? -15.851 1.882 -0.120 1.00 95.25 94 THR A N 1
ATOM 728 C CA . THR A 1 94 ? -16.943 2.838 0.123 1.00 95.25 94 THR A CA 1
ATOM 729 C C . THR A 1 94 ? -18.235 2.451 -0.598 1.00 95.25 94 THR A C 1
ATOM 731 O O . THR A 1 94 ? -19.317 2.666 -0.065 1.00 95.25 94 THR A O 1
ATOM 734 N N . LYS A 1 95 ? -18.159 1.901 -1.816 1.00 96.81 95 LYS A N 1
ATOM 735 C CA . LYS A 1 95 ? -19.353 1.519 -2.588 1.00 96.81 95 LYS A CA 1
ATOM 736 C C . LYS A 1 95 ? -20.006 0.232 -2.104 1.00 96.81 95 LYS A C 1
ATOM 738 O O . LYS A 1 95 ? -21.220 0.112 -2.224 1.00 96.81 95 LYS A O 1
ATOM 743 N N . LEU A 1 96 ? -19.213 -0.707 -1.602 1.00 95.69 96 LEU A N 1
ATOM 744 C CA . LEU A 1 96 ? -19.709 -1.963 -1.044 1.00 95.69 96 LEU A CA 1
ATOM 745 C C . LEU A 1 96 ? -20.084 -1.848 0.436 1.00 95.69 96 LEU A C 1
ATOM 747 O O . LEU A 1 96 ? -20.677 -2.782 0.959 1.00 95.69 96 LEU A O 1
ATOM 751 N N . ASP A 1 97 ? -19.736 -0.732 1.086 1.00 97.06 97 ASP A N 1
ATOM 752 C CA . ASP A 1 97 ? -19.884 -0.523 2.531 1.00 97.06 97 ASP A CA 1
ATOM 753 C C . ASP A 1 97 ? -19.286 -1.682 3.350 1.00 97.06 97 ASP A C 1
ATOM 755 O O . ASP A 1 97 ? -19.858 -2.178 4.318 1.00 97.06 97 ASP A O 1
ATOM 759 N N . ALA A 1 98 ? -18.126 -2.170 2.901 1.00 94.88 98 ALA A N 1
ATOM 760 C CA . ALA A 1 98 ? -17.515 -3.381 3.425 1.00 94.88 98 ALA A CA 1
ATOM 761 C C . ALA A 1 98 ? -15.988 -3.269 3.486 1.00 94.88 98 ALA A C 1
ATOM 763 O O . ALA A 1 98 ? -15.326 -2.735 2.590 1.00 94.88 98 ALA A O 1
ATOM 764 N N . SER A 1 99 ? -15.426 -3.830 4.555 1.00 94.75 99 SER A N 1
ATOM 765 C CA . SER A 1 99 ? -13.986 -3.982 4.749 1.00 94.75 99 SER A CA 1
ATOM 766 C C . SER A 1 99 ? -13.473 -5.170 3.937 1.00 94.75 99 SER A C 1
ATOM 768 O O . SER A 1 99 ? -13.935 -6.295 4.100 1.00 94.75 99 SER A O 1
ATOM 770 N N . TRP A 1 100 ? -12.456 -4.953 3.102 1.00 94.12 100 TRP A N 1
ATOM 771 C CA . TRP A 1 100 ? -11.769 -6.032 2.374 1.00 94.12 100 TRP A CA 1
ATOM 772 C C . TRP A 1 100 ? -11.031 -7.030 3.288 1.00 94.12 100 TRP A C 1
ATOM 774 O O . TRP A 1 100 ? -10.663 -8.130 2.855 1.00 94.12 100 TRP A O 1
ATOM 784 N N . VAL A 1 101 ? -10.792 -6.650 4.548 1.00 92.94 101 VAL A N 1
ATOM 785 C CA . VAL A 1 101 ? -10.212 -7.535 5.564 1.00 92.94 101 VAL A CA 1
ATOM 786 C C . VAL A 1 101 ? -11.246 -8.565 6.008 1.00 92.94 101 VAL A C 1
ATOM 788 O O . VAL A 1 101 ? -10.902 -9.739 6.125 1.00 92.94 101 VAL A O 1
ATOM 791 N N . ASP A 1 102 ? -12.507 -8.161 6.143 1.00 93.81 102 ASP A N 1
ATOM 792 C CA . ASP A 1 102 ? -13.549 -8.960 6.798 1.00 93.81 102 ASP A CA 1
ATOM 793 C C . ASP A 1 102 ? -14.551 -9.582 5.810 1.00 93.81 102 ASP A C 1
ATOM 795 O O . ASP A 1 102 ? -15.202 -10.573 6.132 1.00 93.81 102 ASP A O 1
ATOM 799 N N . ASP A 1 103 ? -14.642 -9.053 4.586 1.00 95.44 103 ASP A N 1
ATOM 800 C CA . ASP A 1 103 ? -15.573 -9.503 3.550 1.00 95.44 103 ASP A CA 1
ATOM 801 C C . ASP A 1 103 ? -14.833 -10.051 2.312 1.00 95.44 103 ASP A C 1
ATOM 803 O O . ASP A 1 103 ? -13.994 -9.384 1.692 1.00 95.44 103 ASP A O 1
ATOM 807 N N . ILE A 1 104 ? -15.159 -11.292 1.927 1.00 96.56 104 ILE A N 1
ATOM 808 C CA . ILE A 1 104 ? -14.534 -11.994 0.795 1.00 96.56 104 ILE A CA 1
ATOM 809 C C . ILE A 1 104 ? -14.868 -11.367 -0.566 1.00 96.56 104 ILE A C 1
ATOM 811 O O . ILE A 1 104 ? -14.016 -11.350 -1.459 1.00 96.56 104 ILE A O 1
ATOM 815 N N . TYR A 1 105 ? -16.075 -10.830 -0.734 1.00 95.94 105 TYR A N 1
ATOM 816 C CA . TYR A 1 105 ? -16.509 -10.166 -1.958 1.00 95.94 105 TYR A CA 1
ATOM 817 C C . TYR A 1 105 ? -15.867 -8.787 -2.075 1.00 95.94 105 TYR A C 1
ATOM 819 O O . TYR A 1 105 ? -15.359 -8.448 -3.145 1.00 95.94 105 TYR A O 1
ATOM 827 N N . ALA A 1 106 ? -15.785 -8.034 -0.973 1.00 95.44 106 ALA A N 1
ATOM 828 C CA . ALA A 1 106 ? -15.040 -6.778 -0.933 1.00 95.44 106 ALA A CA 1
ATOM 829 C C . ALA A 1 106 ? -13.557 -7.008 -1.249 1.00 95.44 106 ALA A C 1
ATOM 831 O O . ALA A 1 106 ? -12.972 -6.282 -2.051 1.00 95.44 106 ALA A O 1
ATOM 832 N N . ARG A 1 107 ? -12.956 -8.075 -0.709 1.00 96.69 107 ARG A N 1
ATOM 833 C CA . ARG A 1 107 ? -11.575 -8.469 -1.022 1.00 96.69 107 ARG A CA 1
ATOM 834 C C . ARG A 1 107 ? -11.373 -8.787 -2.500 1.00 96.69 107 ARG A C 1
ATOM 836 O O . ARG A 1 107 ? -10.407 -8.314 -3.100 1.00 96.69 107 ARG A O 1
ATOM 843 N N . ALA A 1 108 ? -12.269 -9.577 -3.090 1.00 96.50 108 ALA A N 1
ATOM 844 C CA . ALA A 1 108 ? -12.216 -9.906 -4.511 1.00 96.50 108 ALA A CA 1
ATOM 845 C C . ALA A 1 108 ? -12.366 -8.649 -5.384 1.00 96.50 108 ALA A C 1
ATOM 847 O O . ALA A 1 108 ? -11.584 -8.452 -6.315 1.00 96.50 108 ALA A O 1
ATOM 848 N N . ALA A 1 109 ? -13.309 -7.767 -5.044 1.00 96.38 109 ALA A N 1
ATOM 849 C CA . ALA A 1 109 ? -13.544 -6.517 -5.758 1.00 96.38 109 ALA A CA 1
ATOM 850 C C . ALA A 1 109 ? -12.348 -5.556 -5.657 1.00 96.38 109 ALA A C 1
ATOM 852 O O . ALA A 1 109 ? -11.918 -5.010 -6.673 1.00 96.38 109 ALA A O 1
ATOM 853 N N . VAL A 1 110 ? -11.758 -5.395 -4.465 1.00 96.50 110 VAL A N 1
ATOM 854 C CA . VAL A 1 110 ? -10.554 -4.575 -4.259 1.00 96.50 110 VAL A CA 1
ATOM 855 C C . VAL A 1 110 ? -9.387 -5.127 -5.071 1.00 96.50 110 VAL A C 1
ATOM 857 O O . VAL A 1 110 ? -8.731 -4.368 -5.781 1.00 96.50 110 VAL A O 1
ATOM 860 N N . LYS A 1 111 ? -9.157 -6.445 -5.045 1.00 96.94 111 LYS A N 1
ATOM 861 C CA . LYS A 1 111 ? -8.112 -7.078 -5.860 1.00 96.94 111 LYS A CA 1
ATOM 862 C C . LYS A 1 111 ? -8.295 -6.767 -7.349 1.00 96.94 111 LYS A C 1
ATOM 864 O O . LYS A 1 111 ? -7.336 -6.352 -7.996 1.00 96.94 111 LYS A O 1
ATOM 869 N N . SER A 1 112 ? -9.504 -6.940 -7.885 1.00 97.12 112 SER A N 1
ATOM 870 C CA . SER A 1 112 ? -9.790 -6.640 -9.294 1.00 97.12 112 SER A CA 1
ATOM 871 C C . SER A 1 112 ? -9.594 -5.158 -9.622 1.00 97.12 112 SER A C 1
ATOM 873 O O . SER A 1 112 ? -8.980 -4.840 -10.636 1.00 97.12 112 SER A O 1
ATOM 875 N N . ALA A 1 113 ? -10.037 -4.248 -8.751 1.00 96.00 113 ALA A N 1
ATOM 876 C CA . ALA A 1 113 ? -9.870 -2.811 -8.957 1.00 96.00 113 ALA A CA 1
ATOM 877 C C . ALA A 1 113 ? -8.396 -2.376 -8.942 1.00 96.00 113 ALA A C 1
ATOM 879 O O . ALA A 1 113 ? -7.999 -1.541 -9.751 1.00 96.00 113 ALA A O 1
ATOM 880 N N . ILE A 1 114 ? -7.570 -2.966 -8.072 1.00 96.12 114 ILE A N 1
ATOM 881 C CA . ILE A 1 114 ? -6.121 -2.717 -8.043 1.00 96.12 114 ILE A CA 1
ATOM 882 C C . ILE A 1 114 ? -5.459 -3.197 -9.341 1.00 96.12 114 ILE A C 1
ATOM 884 O O . ILE A 1 114 ? -4.655 -2.464 -9.919 1.00 96.12 114 ILE A O 1
ATOM 888 N N . ILE A 1 115 ? -5.800 -4.403 -9.813 1.00 95.56 115 ILE A N 1
ATOM 889 C CA . ILE A 1 115 ? -5.266 -4.954 -11.070 1.00 95.56 115 ILE A CA 1
ATOM 890 C C . ILE A 1 115 ? -5.631 -4.052 -12.252 1.00 95.56 115 ILE A C 1
ATOM 892 O O . ILE A 1 115 ? -4.769 -3.769 -13.087 1.00 95.56 115 ILE A O 1
ATOM 896 N N . GLU A 1 116 ? -6.875 -3.575 -12.310 1.00 96.88 116 GLU A N 1
ATOM 897 C CA . GLU A 1 116 ? -7.341 -2.706 -13.390 1.00 96.88 116 GLU A CA 1
ATOM 898 C C . GLU A 1 116 ? -6.678 -1.325 -13.334 1.00 96.88 116 GLU A C 1
ATOM 900 O O . GLU A 1 116 ? -6.184 -0.838 -14.348 1.00 96.88 116 GLU A O 1
ATOM 905 N N . ALA A 1 117 ? -6.573 -0.720 -12.145 1.00 94.44 117 ALA A N 1
ATOM 906 C CA . ALA A 1 117 ? -5.891 0.561 -11.962 1.00 94.44 117 ALA A CA 1
ATOM 907 C C . ALA A 1 117 ? -4.415 0.485 -12.383 1.00 94.44 117 ALA A C 1
ATOM 909 O O . ALA A 1 117 ? -3.926 1.355 -13.106 1.00 94.44 117 ALA A O 1
ATOM 910 N N . PHE A 1 118 ? -3.715 -0.584 -11.987 1.00 94.56 118 PHE A N 1
ATOM 911 C CA . PHE A 1 118 ? -2.330 -0.819 -12.391 1.00 94.56 118 PHE A CA 1
ATOM 912 C C . PHE A 1 118 ? -2.212 -1.013 -13.908 1.00 94.56 118 PHE A C 1
ATOM 914 O O . PHE A 1 118 ? -1.402 -0.349 -14.556 1.00 94.56 118 PHE A O 1
ATOM 921 N N . SER A 1 119 ? -3.045 -1.883 -14.487 1.00 93.62 119 SER A N 1
ATOM 922 C CA . SER A 1 119 ? -3.049 -2.172 -15.927 1.00 93.62 119 SER A CA 1
ATOM 923 C C . SER A 1 119 ? -3.325 -0.918 -16.754 1.00 93.62 119 SER A C 1
ATOM 925 O O . SER A 1 119 ? -2.579 -0.616 -17.685 1.00 93.62 119 SER A O 1
ATOM 927 N N . SER A 1 120 ? -4.337 -0.142 -16.365 1.00 93.81 120 SER A N 1
ATOM 928 C CA . SER A 1 120 ? -4.680 1.141 -16.978 1.00 93.81 120 SER A CA 1
ATOM 929 C C . SER A 1 120 ? -3.534 2.152 -16.873 1.00 93.81 120 SER A C 1
ATOM 931 O O . SER A 1 120 ? -3.209 2.830 -17.849 1.00 93.81 120 SER A O 1
ATOM 933 N N . TYR A 1 121 ? -2.865 2.240 -15.719 1.00 93.69 121 TYR A N 1
ATOM 934 C CA . TYR A 1 121 ? -1.724 3.138 -15.544 1.00 93.69 121 TYR A CA 1
ATOM 935 C C . TYR A 1 121 ? -0.553 2.772 -16.466 1.00 93.69 121 TYR A C 1
ATOM 937 O O . TYR A 1 121 ? -0.007 3.646 -17.144 1.00 93.69 121 TYR A O 1
ATOM 945 N N . VAL A 1 122 ? -0.188 1.487 -16.532 1.00 92.06 122 VAL A N 1
ATOM 946 C CA . VAL A 1 122 ? 0.879 0.985 -17.415 1.00 92.06 122 VAL A CA 1
ATOM 947 C C . VAL A 1 122 ? 0.509 1.179 -18.885 1.00 92.06 122 VAL A C 1
ATOM 949 O O . VAL A 1 122 ? 1.342 1.618 -19.677 1.00 92.06 122 VAL A O 1
ATOM 952 N N . ALA A 1 123 ? -0.750 0.933 -19.256 1.00 92.50 123 ALA A N 1
ATOM 953 C CA . ALA A 1 123 ? -1.238 1.134 -20.617 1.00 92.50 123 ALA A CA 1
ATOM 954 C C . ALA A 1 123 ? -1.147 2.597 -21.078 1.00 92.50 123 ALA A C 1
ATOM 956 O O . ALA A 1 123 ? -0.935 2.828 -22.269 1.00 92.50 123 ALA A O 1
ATOM 957 N N . ASN A 1 124 ? -1.263 3.554 -20.152 1.00 92.56 124 ASN A N 1
ATOM 958 C CA . ASN A 1 124 ? -1.118 4.991 -20.406 1.00 92.56 124 ASN A CA 1
ATOM 959 C C . ASN A 1 124 ? 0.338 5.485 -20.329 1.00 92.56 124 ASN A C 1
ATOM 961 O O . ASN A 1 124 ? 0.644 6.572 -20.812 1.00 92.56 124 ASN A O 1
ATOM 965 N N . ASN A 1 125 ? 1.246 4.697 -19.751 1.00 89.69 125 ASN A N 1
ATOM 966 C CA . ASN A 1 125 ? 2.666 5.021 -19.599 1.00 89.69 125 ASN A CA 1
ATOM 967 C C . ASN A 1 125 ? 3.538 4.001 -20.342 1.00 89.69 125 ASN A C 1
ATOM 969 O O . ASN A 1 125 ? 4.459 3.417 -19.768 1.00 89.69 125 ASN A O 1
ATOM 973 N N . ARG A 1 126 ? 3.228 3.760 -21.621 1.00 86.31 126 ARG A N 1
ATOM 974 C CA . ARG A 1 126 ? 3.936 2.759 -22.429 1.00 86.31 126 ARG A CA 1
ATOM 975 C C . ARG A 1 126 ? 5.408 3.120 -22.597 1.00 86.31 126 ARG A C 1
ATOM 977 O O . ARG A 1 126 ? 5.753 4.274 -22.841 1.00 86.31 126 ARG A O 1
ATOM 984 N N . ILE A 1 127 ? 6.247 2.096 -22.506 1.00 85.38 127 ILE A N 1
ATOM 985 C CA . ILE A 1 127 ? 7.665 2.167 -22.852 1.00 85.38 127 ILE A CA 1
ATOM 986 C C . ILE A 1 127 ? 7.781 1.984 -24.366 1.00 85.38 127 ILE A C 1
ATOM 988 O O . ILE A 1 127 ? 7.138 1.097 -24.935 1.00 85.38 127 ILE A O 1
ATOM 992 N N . ASP A 1 128 ? 8.583 2.823 -25.015 1.00 84.69 128 ASP A N 1
ATOM 993 C CA . ASP A 1 128 ? 8.856 2.703 -26.443 1.00 84.69 128 ASP A CA 1
ATOM 994 C C . ASP A 1 128 ? 9.912 1.617 -26.681 1.00 84.69 128 ASP A C 1
ATOM 996 O O . ASP A 1 128 ? 11.119 1.859 -26.696 1.00 84.69 128 ASP A O 1
ATOM 1000 N N . LEU A 1 129 ? 9.436 0.386 -26.869 1.00 81.62 129 LEU A N 1
ATOM 1001 C CA . LEU A 1 129 ? 10.292 -0.781 -27.082 1.00 81.62 129 LEU A CA 1
ATOM 1002 C C . LEU A 1 129 ? 11.152 -0.674 -28.349 1.00 81.62 129 LEU A C 1
ATOM 1004 O O . LEU A 1 129 ? 12.213 -1.295 -28.404 1.00 81.62 129 LEU A O 1
ATOM 1008 N N . ALA A 1 130 ? 10.716 0.094 -29.356 1.00 79.44 130 ALA A N 1
ATOM 1009 C CA . ALA A 1 130 ? 11.480 0.279 -30.587 1.00 79.44 130 ALA A CA 1
ATOM 1010 C C . ALA A 1 130 ? 12.723 1.145 -30.351 1.00 79.44 130 ALA A C 1
ATOM 1012 O O . ALA A 1 130 ? 13.753 0.939 -30.991 1.00 79.44 130 ALA A O 1
ATOM 1013 N N . LYS A 1 131 ? 12.633 2.092 -29.414 1.00 79.06 131 LYS A N 1
ATOM 1014 C CA . LYS A 1 131 ? 13.731 2.984 -29.044 1.00 79.06 131 LYS A CA 1
ATOM 1015 C C . LYS A 1 131 ? 14.675 2.365 -28.016 1.00 79.06 131 LYS A C 1
ATOM 1017 O O . LYS A 1 131 ? 15.887 2.526 -28.134 1.00 79.06 131 LYS A O 1
ATOM 1022 N N . ASP A 1 132 ? 14.124 1.680 -27.020 1.00 75.38 132 ASP A N 1
ATOM 1023 C CA . ASP A 1 132 ? 14.894 1.246 -25.850 1.00 75.38 132 ASP A CA 1
ATOM 1024 C C . ASP A 1 132 ? 15.521 -0.149 -26.020 1.00 75.38 132 ASP A C 1
ATOM 1026 O O . ASP A 1 132 ? 16.466 -0.492 -25.306 1.00 75.38 132 ASP A O 1
ATOM 1030 N N . GLY A 1 133 ? 15.036 -0.933 -26.991 1.00 80.62 133 GLY A N 1
ATOM 1031 C CA . GLY A 1 133 ? 15.439 -2.321 -27.200 1.00 80.62 133 GLY A CA 1
ATOM 1032 C C . GLY A 1 133 ? 14.907 -3.246 -26.100 1.00 80.62 133 GLY A C 1
ATOM 1033 O O . GLY A 1 133 ? 14.867 -2.902 -24.919 1.00 80.62 133 GLY A O 1
ATOM 1034 N N . LEU A 1 134 ? 14.475 -4.452 -26.474 1.00 86.44 134 LEU A N 1
ATOM 1035 C CA . LEU A 1 134 ? 13.989 -5.438 -25.509 1.00 86.44 134 LEU A CA 1
ATOM 1036 C C . LEU A 1 134 ? 15.069 -6.481 -25.211 1.00 86.44 134 LEU A C 1
ATOM 1038 O O . LEU A 1 134 ? 15.312 -7.383 -26.009 1.00 86.44 134 LEU A O 1
ATOM 1042 N N . ASP A 1 135 ? 15.672 -6.384 -24.030 1.00 89.62 135 ASP A N 1
ATOM 1043 C CA . ASP A 1 135 ? 16.538 -7.427 -23.481 1.00 89.62 135 ASP A CA 1
ATOM 1044 C C . ASP A 1 135 ? 15.695 -8.444 -22.689 1.00 89.62 135 ASP A C 1
ATOM 1046 O O . ASP A 1 135 ? 15.219 -8.172 -21.581 1.00 89.62 135 ASP A O 1
ATOM 1050 N N . LEU A 1 136 ? 15.494 -9.626 -23.279 1.00 87.75 136 LEU A N 1
ATOM 1051 C CA . LEU A 1 136 ? 14.688 -10.704 -22.698 1.00 8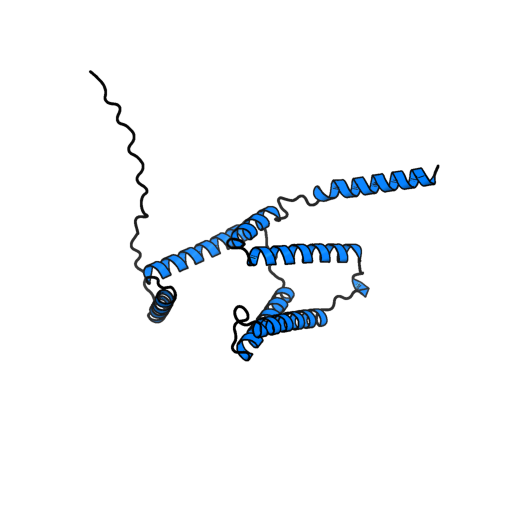7.75 136 LEU A CA 1
ATOM 1052 C C . LEU A 1 136 ? 15.329 -11.326 -21.449 1.00 87.75 136 LEU A C 1
ATOM 1054 O O . LEU A 1 136 ? 14.608 -11.754 -20.543 1.00 87.75 136 LEU A O 1
ATOM 1058 N N . GLU A 1 137 ? 16.661 -11.373 -21.379 1.00 83.44 137 GLU A N 1
ATOM 1059 C CA . GLU A 1 137 ? 17.378 -11.933 -20.231 1.00 83.44 137 GLU A CA 1
ATOM 1060 C C . GLU A 1 137 ? 17.216 -11.005 -19.027 1.00 83.44 137 GLU A C 1
ATOM 1062 O O . GLU A 1 137 ? 16.801 -11.440 -17.944 1.00 83.44 137 GLU A O 1
ATOM 1067 N N . ARG A 1 138 ? 17.422 -9.701 -19.244 1.00 80.75 138 ARG A N 1
ATOM 1068 C CA . ARG A 1 138 ? 17.192 -8.676 -18.224 1.00 80.75 138 ARG A CA 1
ATOM 1069 C C . ARG A 1 138 ? 15.732 -8.627 -17.779 1.00 80.75 138 ARG A C 1
ATOM 1071 O O . ARG A 1 138 ? 15.483 -8.504 -16.579 1.00 80.75 138 ARG A O 1
ATOM 1078 N N . LEU A 1 139 ? 14.775 -8.755 -18.702 1.00 84.25 139 LEU A N 1
ATOM 1079 C CA . LEU A 1 139 ? 13.349 -8.814 -18.368 1.00 84.25 139 LEU A CA 1
ATOM 1080 C C . LEU A 1 139 ? 13.038 -10.014 -17.463 1.00 84.25 139 LEU A C 1
ATOM 1082 O O . LEU A 1 139 ? 12.462 -9.839 -16.391 1.00 84.25 139 LEU A O 1
ATOM 1086 N N . SER A 1 140 ? 13.467 -11.216 -17.857 1.00 79.12 140 SER A N 1
ATOM 1087 C CA . SER A 1 140 ? 13.273 -12.447 -17.080 1.00 79.12 140 SER A CA 1
ATOM 1088 C C . SER A 1 140 ? 13.897 -12.349 -15.684 1.00 79.12 140 SER A C 1
ATOM 1090 O O . SER A 1 140 ? 13.294 -12.739 -14.679 1.00 79.12 140 SER A O 1
ATOM 1092 N N . HIS A 1 141 ? 15.100 -11.781 -15.591 1.00 80.69 141 HIS A N 1
ATOM 1093 C CA . HIS A 1 141 ? 15.755 -11.528 -14.314 1.00 80.69 141 HIS A CA 1
ATOM 1094 C C . HIS A 1 141 ? 14.961 -10.542 -13.439 1.00 80.69 141 HIS A C 1
ATOM 1096 O O . HIS A 1 141 ? 14.668 -10.852 -12.284 1.00 80.69 141 HIS A O 1
ATOM 1102 N N . ALA A 1 142 ? 14.530 -9.406 -13.996 1.00 81.19 142 ALA A N 1
ATOM 1103 C CA . ALA A 1 142 ? 13.723 -8.418 -13.280 1.00 81.19 142 ALA A CA 1
ATOM 1104 C C . ALA A 1 142 ? 12.381 -8.998 -12.800 1.00 81.19 142 ALA A C 1
ATOM 1106 O O . ALA A 1 142 ? 11.971 -8.744 -11.667 1.00 81.19 142 ALA A O 1
ATOM 1107 N N . THR A 1 143 ? 11.721 -9.829 -13.614 1.00 80.69 143 THR A N 1
ATOM 1108 C CA . THR A 1 143 ? 10.487 -10.526 -13.221 1.00 80.69 143 THR A CA 1
ATOM 1109 C C . THR A 1 143 ? 10.720 -11.467 -12.042 1.00 80.69 143 THR A C 1
ATOM 1111 O O . THR A 1 143 ? 9.940 -11.445 -11.091 1.00 80.69 143 THR A O 1
ATOM 1114 N N . ARG A 1 144 ? 11.801 -12.260 -12.056 1.00 76.19 144 ARG A N 1
ATOM 1115 C CA . ARG A 1 144 ? 12.141 -13.161 -10.941 1.00 76.19 144 ARG A CA 1
ATOM 1116 C C . ARG A 1 1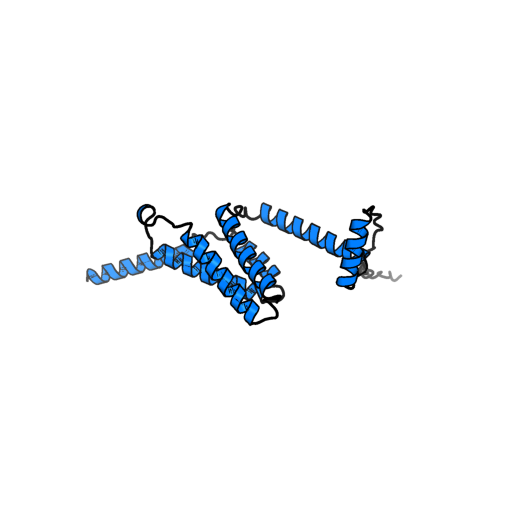44 ? 12.400 -12.395 -9.646 1.00 76.19 144 ARG A C 1
ATOM 1118 O O . ARG A 1 144 ? 11.877 -12.787 -8.606 1.00 76.19 144 ARG A O 1
ATOM 1125 N N . ILE A 1 145 ? 13.138 -11.284 -9.718 1.00 77.06 145 ILE A N 1
ATOM 1126 C CA . ILE A 1 145 ? 13.357 -10.396 -8.567 1.00 77.06 145 ILE A CA 1
ATOM 1127 C C . ILE A 1 145 ? 12.019 -9.863 -8.049 1.00 77.06 145 ILE A C 1
ATOM 1129 O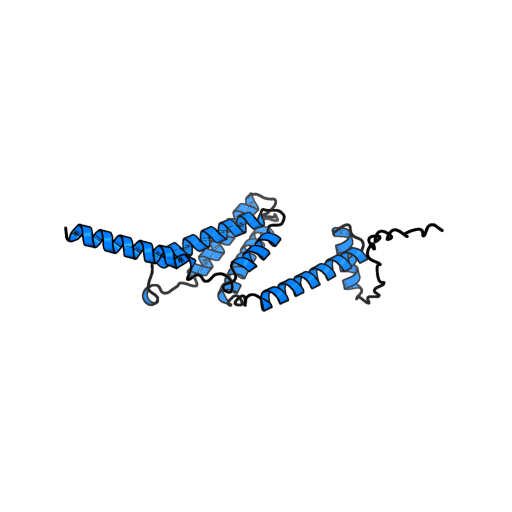 O . ILE A 1 145 ? 11.722 -10.010 -6.866 1.00 77.06 145 ILE A O 1
ATOM 1133 N N . GLY A 1 146 ? 11.187 -9.296 -8.926 1.00 78.69 146 GLY A N 1
ATOM 1134 C CA . GLY A 1 146 ? 9.888 -8.742 -8.541 1.00 78.69 146 GLY A CA 1
ATOM 1135 C C . GLY A 1 146 ? 8.973 -9.776 -7.880 1.00 78.69 146 GLY A C 1
ATOM 1136 O O . GLY A 1 146 ? 8.351 -9.487 -6.861 1.00 78.69 146 GLY A O 1
ATOM 1137 N N . GLN A 1 147 ? 8.935 -11.005 -8.402 1.00 77.88 147 GLN A N 1
ATOM 1138 C CA . GLN A 1 147 ? 8.170 -12.105 -7.811 1.00 77.88 147 GLN A CA 1
ATOM 1139 C C . GLN A 1 147 ? 8.712 -12.528 -6.444 1.00 77.88 147 GLN A C 1
ATOM 1141 O O . GLN A 1 147 ? 7.925 -12.733 -5.521 1.00 77.88 147 GLN A O 1
ATOM 1146 N N . ALA A 1 148 ? 10.034 -12.660 -6.305 1.00 73.69 148 ALA A N 1
ATOM 1147 C CA . ALA A 1 148 ? 10.664 -13.036 -5.044 1.00 73.69 148 ALA A CA 1
ATOM 1148 C C . ALA A 1 148 ? 10.384 -11.992 -3.953 1.00 73.69 148 ALA A C 1
ATOM 1150 O O . ALA A 1 148 ? 9.911 -12.347 -2.874 1.00 73.69 148 ALA A O 1
ATOM 1151 N N . PHE A 1 149 ? 10.580 -10.706 -4.260 1.00 78.56 149 PHE A N 1
ATOM 1152 C CA . PHE A 1 149 ? 10.264 -9.618 -3.336 1.00 78.56 149 PHE A CA 1
ATOM 1153 C C . PHE A 1 149 ? 8.769 -9.525 -3.038 1.00 78.56 149 PHE A C 1
ATOM 1155 O O . PHE A 1 149 ? 8.396 -9.347 -1.885 1.00 78.56 149 PHE A O 1
ATOM 1162 N N . GLY A 1 150 ? 7.903 -9.687 -4.040 1.00 77.88 150 GLY A N 1
ATOM 1163 C CA . GLY A 1 150 ? 6.455 -9.669 -3.837 1.00 77.88 150 GLY A CA 1
ATOM 1164 C C . GLY A 1 150 ? 5.985 -10.749 -2.859 1.00 77.88 150 GLY A C 1
ATOM 1165 O O . GLY A 1 150 ? 5.193 -10.455 -1.967 1.00 77.88 150 GLY A O 1
ATOM 1166 N N . ARG A 1 151 ? 6.513 -11.976 -2.982 1.00 76.19 151 ARG A N 1
ATOM 1167 C CA . ARG A 1 151 ? 6.230 -13.069 -2.035 1.00 76.19 151 ARG A CA 1
ATOM 1168 C C . ARG A 1 151 ? 6.755 -12.751 -0.642 1.00 76.19 151 ARG A C 1
ATOM 1170 O O . ARG A 1 151 ? 5.982 -12.782 0.303 1.00 76.19 151 ARG A O 1
ATOM 1177 N N . LEU A 1 152 ? 8.026 -12.358 -0.543 1.00 77.75 152 LEU A N 1
ATOM 1178 C CA . LEU A 1 152 ? 8.664 -12.009 0.725 1.00 77.75 152 LEU A CA 1
ATOM 1179 C C . LEU A 1 152 ? 7.889 -10.920 1.480 1.00 77.75 152 LEU A C 1
ATOM 1181 O O . LEU A 1 152 ? 7.612 -11.072 2.664 1.00 77.75 152 LEU A O 1
ATOM 1185 N N . MET A 1 153 ? 7.513 -9.834 0.799 1.00 78.19 153 MET A N 1
ATOM 1186 C CA . MET A 1 153 ? 6.730 -8.751 1.402 1.00 78.19 153 MET A CA 1
ATOM 1187 C C . MET A 1 153 ? 5.337 -9.225 1.831 1.00 78.19 153 MET A C 1
ATOM 1189 O O . MET A 1 153 ? 4.857 -8.815 2.885 1.00 78.19 153 MET A O 1
ATOM 1193 N N . GLY A 1 154 ? 4.702 -10.095 1.038 1.00 76.88 154 GLY A N 1
ATOM 1194 C CA . GLY A 1 154 ? 3.421 -10.709 1.384 1.00 76.88 154 GLY A CA 1
ATOM 1195 C C . GLY A 1 154 ? 3.514 -11.547 2.657 1.00 76.88 154 GLY A C 1
ATOM 1196 O O . GLY A 1 154 ? 2.752 -11.318 3.596 1.00 76.88 154 GLY A O 1
ATOM 1197 N N . ASP A 1 155 ? 4.495 -12.444 2.724 1.00 76.25 155 ASP A N 1
ATOM 1198 C CA . ASP A 1 155 ? 4.725 -13.320 3.875 1.00 76.25 155 ASP A CA 1
ATOM 1199 C C . ASP A 1 155 ? 5.055 -12.505 5.134 1.00 76.25 155 ASP A C 1
ATOM 1201 O O . ASP A 1 155 ? 4.466 -12.718 6.195 1.00 76.25 155 ASP A O 1
ATOM 1205 N N . LEU A 1 156 ? 5.926 -11.497 5.015 1.00 76.38 156 LEU A N 1
ATOM 1206 C CA . LEU A 1 156 ? 6.268 -10.610 6.128 1.00 76.38 156 LEU A CA 1
ATOM 1207 C C . LEU A 1 156 ? 5.051 -9.830 6.632 1.00 76.38 156 LEU A C 1
ATOM 1209 O O . LEU A 1 156 ? 4.842 -9.762 7.839 1.00 76.38 156 LEU A O 1
ATOM 1213 N N . SER A 1 157 ? 4.201 -9.314 5.742 1.00 73.94 157 SER A N 1
ATOM 1214 C CA . SER A 1 157 ? 2.982 -8.598 6.150 1.00 73.94 157 SER A CA 1
ATOM 1215 C C . SER A 1 157 ? 1.966 -9.478 6.892 1.00 73.94 157 SER A C 1
ATOM 1217 O O . SER A 1 157 ? 1.173 -8.971 7.682 1.00 73.94 157 SER A O 1
ATOM 1219 N N . ALA A 1 158 ? 2.001 -10.795 6.668 1.00 75.88 158 ALA A N 1
ATOM 1220 C CA . ALA A 1 158 ? 1.132 -11.761 7.332 1.00 75.88 158 ALA A CA 1
ATOM 1221 C C . ALA A 1 158 ? 1.691 -12.267 8.677 1.00 75.88 158 ALA A C 1
ATOM 1223 O O . ALA A 1 158 ? 0.979 -12.949 9.416 1.00 75.88 158 ALA A O 1
ATOM 1224 N N . THR A 1 159 ? 2.949 -11.954 9.009 1.00 78.31 159 THR A N 1
ATOM 1225 C CA . THR A 1 159 ? 3.638 -12.517 10.177 1.00 78.31 159 THR A CA 1
ATOM 1226 C C . THR A 1 159 ? 3.679 -11.501 11.329 1.00 78.31 159 THR A C 1
ATOM 1228 O O . THR A 1 159 ? 4.137 -10.374 11.125 1.00 78.31 159 THR A O 1
ATOM 1231 N N . PRO A 1 160 ? 3.268 -11.856 12.565 1.00 68.25 160 PRO A N 1
ATOM 1232 C CA . PRO A 1 160 ? 3.447 -10.986 13.728 1.00 68.25 160 PRO A CA 1
ATOM 1233 C C . PRO A 1 160 ? 4.929 -10.630 13.923 1.00 68.25 160 PRO A C 1
ATOM 1235 O O . PRO A 1 160 ? 5.763 -11.515 14.091 1.00 68.25 160 PRO A O 1
ATOM 1238 N N . GLY A 1 161 ? 5.269 -9.339 13.879 1.00 68.69 161 GLY A N 1
ATOM 1239 C CA . GLY A 1 161 ? 6.663 -8.873 13.934 1.00 68.69 161 GLY A CA 1
ATOM 1240 C C . GLY A 1 161 ? 7.384 -8.820 12.580 1.00 68.69 161 GLY A C 1
ATOM 1241 O O . GLY A 1 161 ? 8.572 -8.502 12.549 1.00 68.69 161 GLY A O 1
ATOM 1242 N N . GLY A 1 162 ? 6.691 -9.058 11.462 1.00 71.75 162 GLY A N 1
ATOM 1243 C CA . GLY A 1 162 ? 7.250 -8.922 10.114 1.00 71.75 162 GLY A CA 1
ATOM 1244 C C . GLY A 1 162 ? 7.855 -7.543 9.832 1.00 71.75 162 GLY A C 1
ATOM 1245 O O . GLY A 1 162 ? 8.857 -7.453 9.131 1.00 71.75 162 GLY A O 1
ATOM 1246 N N . ASP A 1 163 ? 7.341 -6.485 10.465 1.00 60.50 163 ASP A N 1
ATOM 1247 C CA . ASP A 1 163 ? 7.910 -5.132 10.398 1.00 60.50 163 ASP A CA 1
ATOM 1248 C C . ASP A 1 163 ? 9.352 -5.054 10.935 1.00 60.50 163 ASP A C 1
ATOM 1250 O O . ASP A 1 163 ? 10.171 -4.293 10.418 1.00 60.50 163 ASP A O 1
ATOM 1254 N N . LEU A 1 164 ? 9.696 -5.857 11.950 1.00 65.50 164 LEU A N 1
ATOM 1255 C CA . LEU A 1 164 ? 11.056 -5.919 12.500 1.00 65.50 164 LEU A CA 1
ATOM 1256 C C . LEU A 1 164 ? 12.006 -6.626 11.527 1.00 65.50 164 LEU A C 1
ATOM 1258 O O . LEU A 1 164 ? 13.085 -6.111 11.243 1.00 65.50 164 LEU A O 1
ATOM 1262 N N . LEU A 1 165 ? 11.563 -7.745 10.948 1.00 63.97 165 LEU A N 1
ATOM 1263 C CA . LEU A 1 165 ? 12.294 -8.476 9.908 1.00 63.97 165 LEU A CA 1
ATOM 1264 C C . LEU A 1 165 ? 12.473 -7.642 8.633 1.00 63.97 165 LEU A C 1
ATOM 1266 O O . LEU A 1 165 ? 13.534 -7.682 8.018 1.00 63.97 165 LEU A O 1
ATOM 1270 N N . LEU A 1 166 ? 11.475 -6.841 8.251 1.00 65.62 166 LEU A N 1
ATOM 1271 C CA . LEU A 1 166 ? 11.582 -5.892 7.139 1.00 65.62 166 LEU A CA 1
ATOM 1272 C C . LEU A 1 166 ? 12.663 -4.841 7.392 1.00 65.62 166 LEU A C 1
ATOM 1274 O O . LEU A 1 166 ? 13.422 -4.506 6.481 1.00 65.62 166 LEU A O 1
ATOM 1278 N N . ASN A 1 167 ? 12.752 -4.333 8.620 1.00 60.78 167 ASN A N 1
ATOM 1279 C CA . ASN A 1 167 ? 13.783 -3.374 9.002 1.00 60.78 167 ASN A CA 1
ATOM 1280 C C . ASN A 1 167 ? 15.183 -4.009 9.026 1.00 60.78 167 ASN A C 1
ATOM 1282 O O . ASN A 1 167 ? 16.146 -3.370 8.601 1.00 60.78 167 ASN A O 1
ATOM 1286 N N . GLU A 1 168 ? 15.296 -5.271 9.444 1.00 62.59 168 GLU A N 1
ATOM 1287 C CA . GLU A 1 168 ? 16.552 -6.027 9.435 1.00 62.59 168 GLU A CA 1
ATOM 1288 C C . GLU A 1 168 ? 17.015 -6.360 8.005 1.00 62.59 168 GLU A C 1
ATOM 1290 O O . GLU A 1 168 ? 18.143 -6.046 7.618 1.00 62.59 168 GLU A O 1
ATOM 1295 N N . LEU A 1 169 ? 16.114 -6.884 7.167 1.00 63.38 169 LEU A N 1
ATOM 1296 C CA . LEU A 1 169 ? 16.378 -7.178 5.755 1.00 63.38 169 LEU A CA 1
ATOM 1297 C C . LEU A 1 169 ? 16.733 -5.924 4.958 1.00 63.38 169 LEU A C 1
ATOM 1299 O O . LEU A 1 169 ? 17.598 -5.977 4.087 1.00 63.38 169 LEU A O 1
ATOM 1303 N N . ARG A 1 170 ? 16.126 -4.775 5.272 1.00 58.84 170 ARG A N 1
ATOM 1304 C CA . ARG A 1 170 ? 16.497 -3.486 4.672 1.00 58.84 170 ARG A CA 1
ATOM 1305 C C . ARG A 1 170 ? 17.944 -3.097 4.996 1.00 58.84 170 ARG A C 1
ATOM 1307 O O . ARG A 1 170 ? 18.605 -2.501 4.151 1.00 58.84 170 ARG A O 1
ATOM 1314 N N . GLY A 1 171 ? 18.445 -3.452 6.181 1.00 56.84 171 GLY A N 1
ATOM 1315 C CA . GLY A 1 171 ? 19.847 -3.261 6.558 1.00 56.84 171 GLY A CA 1
ATOM 1316 C C . GLY A 1 171 ? 20.811 -4.164 5.782 1.00 56.84 171 GLY A C 1
ATOM 1317 O O . GLY A 1 171 ? 21.906 -3.731 5.431 1.00 56.84 171 GLY A O 1
ATOM 1318 N N . ILE A 1 172 ? 20.384 -5.390 5.470 1.00 56.38 172 ILE A N 1
ATOM 1319 C CA . ILE A 1 172 ? 21.174 -6.379 4.719 1.00 56.38 172 ILE A CA 1
ATOM 1320 C C . ILE A 1 172 ? 21.188 -6.060 3.219 1.00 56.38 172 ILE A C 1
ATOM 1322 O O . ILE A 1 172 ? 22.227 -6.143 2.577 1.00 56.38 172 ILE A O 1
ATOM 1326 N N . LEU A 1 173 ? 20.043 -5.669 2.659 1.00 50.59 173 LEU A N 1
ATOM 1327 C CA . LEU A 1 173 ? 19.868 -5.386 1.231 1.00 50.59 173 LEU A CA 1
ATOM 1328 C C . LEU A 1 173 ? 20.314 -3.974 0.828 1.00 50.59 173 LEU A C 1
ATOM 1330 O O . LEU A 1 173 ? 20.202 -3.602 -0.342 1.00 50.59 173 LEU A O 1
ATOM 1334 N N . SER A 1 174 ? 20.807 -3.174 1.777 1.00 50.59 174 SER A N 1
ATOM 1335 C CA . SER A 1 174 ? 21.364 -1.866 1.466 1.00 50.59 174 SER A CA 1
ATOM 1336 C C . SER A 1 174 ? 22.649 -2.037 0.636 1.00 50.59 174 SER A C 1
ATOM 1338 O O . SER A 1 174 ? 23.529 -2.818 1.014 1.00 50.59 174 SER A O 1
ATOM 1340 N N . PRO A 1 175 ? 22.789 -1.329 -0.502 1.00 47.78 175 PRO A N 1
ATOM 1341 C CA . PRO A 1 175 ? 23.877 -1.537 -1.465 1.00 47.78 175 PRO A CA 1
ATOM 1342 C C . PRO A 1 175 ? 25.285 -1.271 -0.905 1.00 47.78 175 PRO A C 1
ATOM 1344 O O . PRO A 1 175 ? 26.270 -1.563 -1.574 1.00 47.78 175 PRO A O 1
ATOM 1347 N N . SER A 1 176 ? 25.398 -0.734 0.310 1.00 48.53 176 SER A N 1
ATOM 1348 C CA . SER A 1 176 ? 26.658 -0.520 1.025 1.00 48.53 176 SER A CA 1
ATOM 1349 C C . SER A 1 176 ? 27.255 -1.784 1.662 1.00 48.53 176 SER A C 1
ATOM 1351 O O . SER A 1 176 ? 28.445 -1.767 1.958 1.00 48.53 176 SER A O 1
ATOM 1353 N N . ASN A 1 177 ? 26.494 -2.876 1.832 1.00 44.78 177 ASN A N 1
ATOM 1354 C CA . ASN A 1 177 ? 26.995 -4.127 2.435 1.00 44.78 177 ASN A CA 1
ATOM 1355 C C . ASN A 1 177 ? 26.970 -5.347 1.506 1.00 44.78 177 ASN A C 1
ATOM 1357 O O . ASN A 1 177 ? 27.549 -6.379 1.840 1.00 44.78 177 ASN A O 1
ATOM 1361 N N . VAL A 1 178 ? 26.346 -5.243 0.334 1.00 44.72 178 VAL A N 1
ATOM 1362 C CA . VAL A 1 178 ? 26.401 -6.296 -0.681 1.00 44.72 178 VAL A CA 1
ATOM 1363 C C . VAL A 1 178 ? 27.148 -5.737 -1.874 1.00 44.72 178 VAL A C 1
ATOM 1365 O O . VAL A 1 178 ? 26.573 -5.069 -2.734 1.00 44.72 178 VAL A O 1
ATOM 1368 N N . GLY A 1 179 ? 28.444 -6.038 -1.941 1.00 42.19 179 GLY A N 1
ATOM 1369 C CA . GLY A 1 179 ? 29.144 -6.053 -3.214 1.00 42.19 179 GLY A CA 1
ATOM 1370 C C . GLY A 1 179 ? 28.423 -7.044 -4.123 1.00 42.19 179 GLY A C 1
ATOM 1371 O O . GLY A 1 179 ? 28.732 -8.229 -4.125 1.00 42.19 179 GLY A O 1
ATOM 1372 N N . LEU A 1 180 ? 27.440 -6.574 -4.899 1.00 42.16 180 LEU A N 1
ATOM 1373 C CA . LEU A 1 180 ? 26.714 -7.399 -5.871 1.00 42.16 180 LEU A CA 1
ATOM 1374 C C . LEU A 1 180 ? 27.654 -7.996 -6.940 1.00 42.16 180 LEU A C 1
ATOM 1376 O O . LEU A 1 180 ? 27.245 -8.875 -7.691 1.00 42.16 180 LEU A O 1
ATOM 1380 N N . GLY A 1 181 ? 28.915 -7.547 -6.993 1.00 42.91 181 GLY A N 1
ATOM 1381 C CA . GLY A 1 181 ? 29.985 -8.168 -7.771 1.00 42.91 181 GLY A CA 1
ATOM 1382 C C . GLY A 1 181 ? 30.455 -9.527 -7.233 1.00 42.91 181 GLY A C 1
ATOM 1383 O O . GLY A 1 181 ? 30.790 -10.393 -8.036 1.00 42.91 181 GLY A O 1
ATOM 1384 N N . ASP A 1 182 ? 30.410 -9.767 -5.918 1.00 43.34 182 ASP A N 1
ATOM 1385 C CA . ASP A 1 182 ? 30.948 -11.002 -5.318 1.00 43.34 182 ASP A CA 1
ATOM 1386 C C . ASP A 1 182 ? 29.975 -12.186 -5.399 1.00 43.34 182 ASP A C 1
ATOM 1388 O O . ASP A 1 182 ? 30.399 -13.339 -5.461 1.00 43.34 182 ASP A O 1
ATOM 1392 N N . VAL A 1 183 ? 28.668 -11.923 -5.511 1.00 46.16 183 VAL A N 1
ATOM 1393 C CA . VAL A 1 183 ? 27.664 -12.973 -5.783 1.00 46.16 183 VAL A CA 1
ATOM 1394 C C . VAL A 1 183 ? 27.708 -13.427 -7.255 1.00 46.16 183 VAL A C 1
ATOM 1396 O O . VAL A 1 183 ? 27.298 -14.543 -7.567 1.00 46.16 183 VAL A O 1
ATOM 1399 N N . LEU A 1 184 ? 28.261 -12.606 -8.160 1.00 46.00 184 LEU A N 1
ATOM 1400 C CA . LEU A 1 184 ? 28.337 -12.871 -9.607 1.00 46.00 184 LEU A CA 1
ATOM 1401 C C . LEU A 1 184 ? 29.696 -13.422 -10.083 1.00 46.00 184 LEU A C 1
ATOM 1403 O O . LEU A 1 184 ? 29.786 -13.965 -11.188 1.00 46.00 184 LEU A O 1
ATOM 1407 N N . ALA A 1 185 ? 30.746 -13.344 -9.260 1.00 50.09 185 ALA A N 1
ATOM 1408 C CA . ALA A 1 185 ? 32.048 -13.942 -9.557 1.00 50.09 185 ALA A CA 1
ATOM 1409 C C . ALA A 1 185 ? 31.998 -15.463 -9.861 1.00 50.09 185 ALA A C 1
ATOM 1411 O O . ALA A 1 185 ? 32.642 -15.887 -10.827 1.00 50.09 185 ALA A O 1
ATOM 1412 N N . PRO A 1 186 ? 31.229 -16.306 -9.135 1.00 54.00 186 PRO A N 1
ATOM 1413 C CA . PRO A 1 186 ? 31.224 -17.742 -9.408 1.00 54.00 186 PRO A CA 1
ATOM 1414 C C . PRO A 1 186 ? 30.454 -18.129 -10.679 1.00 54.00 186 PRO A C 1
ATOM 1416 O O . PRO A 1 186 ? 30.748 -19.175 -11.254 1.00 54.00 186 PRO A O 1
ATOM 1419 N N . GLU A 1 187 ? 29.499 -17.326 -11.160 1.00 52.97 187 GLU A N 1
ATOM 1420 C CA . GLU A 1 187 ? 28.693 -17.688 -12.337 1.00 52.97 187 GLU A CA 1
ATOM 1421 C C . GLU A 1 187 ? 29.409 -17.359 -13.654 1.00 52.97 187 GLU A C 1
ATOM 1423 O O . GLU A 1 187 ? 29.422 -18.181 -14.571 1.00 52.97 187 GLU A O 1
ATOM 1428 N N . LYS A 1 188 ? 30.110 -16.218 -13.720 1.00 60.41 188 LYS A N 1
ATOM 1429 C CA . LYS A 1 188 ? 30.966 -15.883 -14.868 1.00 60.41 188 LYS A CA 1
ATOM 1430 C C . LYS A 1 188 ? 32.119 -16.880 -15.013 1.00 60.41 188 LYS A C 1
ATOM 1432 O O . LYS A 1 188 ? 32.350 -17.388 -16.104 1.00 60.41 188 LYS A O 1
ATOM 1437 N N . ALA A 1 189 ? 32.759 -17.247 -13.899 1.00 62.88 189 ALA A N 1
ATOM 1438 C CA . ALA A 1 189 ? 33.809 -18.264 -13.887 1.00 62.88 189 ALA A CA 1
ATOM 1439 C C . ALA A 1 189 ? 33.298 -19.644 -14.345 1.00 62.88 189 ALA A C 1
ATOM 1441 O O . ALA A 1 189 ? 33.966 -20.316 -15.125 1.00 62.88 189 ALA A O 1
ATOM 1442 N N . ARG A 1 190 ? 32.091 -20.055 -13.924 1.00 60.34 190 ARG A N 1
ATOM 1443 C CA . ARG A 1 190 ? 31.463 -21.307 -14.388 1.00 60.34 190 ARG A CA 1
ATOM 1444 C C . ARG A 1 190 ? 31.116 -21.272 -15.877 1.00 60.34 190 ARG A C 1
ATOM 1446 O O . ARG A 1 190 ? 31.296 -22.278 -16.556 1.00 60.34 190 ARG A O 1
ATOM 1453 N N . ARG A 1 191 ? 30.660 -20.127 -16.392 1.00 67.62 191 ARG A N 1
ATOM 1454 C CA . ARG A 1 191 ? 30.336 -19.942 -17.815 1.00 67.62 191 ARG A CA 1
ATOM 1455 C C . ARG A 1 191 ? 31.590 -19.981 -18.693 1.00 67.62 191 ARG A C 1
ATOM 1457 O O . ARG A 1 191 ? 31.572 -20.627 -19.735 1.00 67.62 191 ARG A O 1
ATOM 1464 N N . ASP A 1 192 ? 32.686 -19.376 -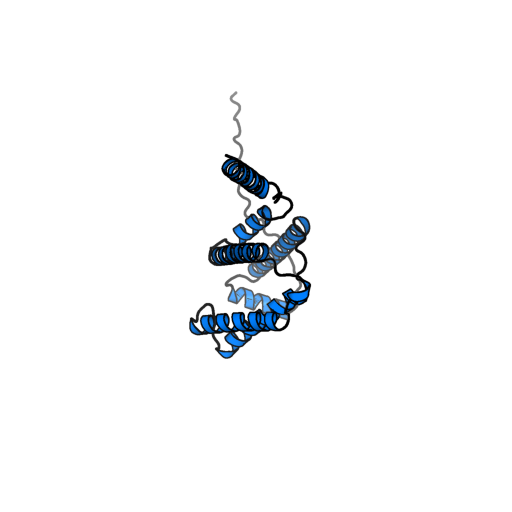18.238 1.00 74.50 192 ASP A N 1
ATOM 1465 C CA . ASP A 1 192 ? 33.970 -19.382 -18.948 1.00 74.50 192 ASP A CA 1
ATOM 1466 C C . ASP A 1 192 ? 34.628 -20.775 -18.951 1.00 74.50 192 ASP A C 1
ATOM 1468 O O . ASP A 1 192 ? 35.257 -21.158 -19.938 1.00 74.50 192 ASP A O 1
ATOM 1472 N N . ILE A 1 193 ? 34.455 -21.561 -17.879 1.00 75.81 193 ILE A N 1
ATOM 1473 C CA . ILE A 1 193 ? 34.894 -22.967 -17.825 1.00 75.81 193 ILE A CA 1
ATOM 1474 C C . ILE A 1 193 ? 34.058 -23.826 -18.782 1.00 75.81 193 ILE A C 1
ATOM 1476 O O . ILE A 1 193 ? 34.629 -24.526 -19.614 1.00 75.81 193 ILE A O 1
ATOM 1480 N N . ALA A 1 194 ? 32.728 -23.703 -18.750 1.00 69.44 194 ALA A N 1
ATOM 1481 C CA . ALA A 1 194 ? 31.841 -24.463 -19.631 1.00 69.44 194 ALA A CA 1
ATOM 1482 C C . ALA A 1 194 ? 32.072 -24.151 -21.124 1.00 69.44 194 ALA A C 1
ATOM 1484 O O . ALA A 1 194 ? 32.033 -25.050 -21.959 1.00 69.44 194 ALA A O 1
ATOM 1485 N N . LEU A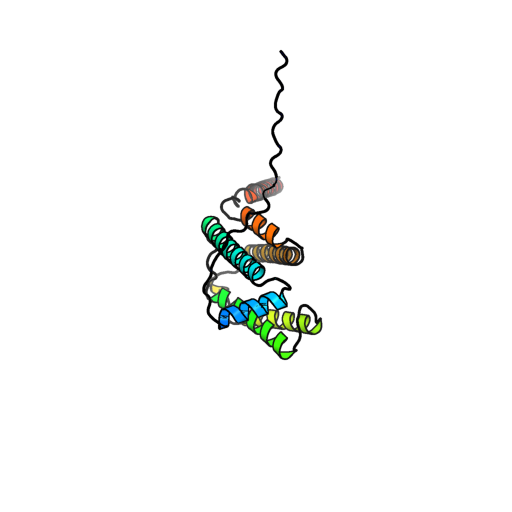 1 195 ? 32.361 -22.891 -21.473 1.00 72.75 195 LEU A N 1
ATOM 1486 C CA . LEU A 1 195 ? 32.699 -22.502 -22.849 1.00 72.75 195 LEU A CA 1
ATOM 1487 C C . LEU A 1 195 ? 34.055 -23.059 -23.301 1.00 72.75 195 LEU A C 1
ATOM 1489 O O . LEU A 1 195 ? 34.198 -23.448 -24.459 1.00 72.75 195 LEU A O 1
ATOM 1493 N N . LYS A 1 196 ? 35.041 -23.135 -22.399 1.00 82.06 196 LYS A N 1
ATOM 1494 C CA . LYS A 1 196 ? 36.334 -23.770 -22.694 1.00 82.06 196 LYS A CA 1
ATOM 1495 C C . LYS A 1 196 ? 36.202 -25.278 -22.892 1.00 82.06 196 LYS A C 1
ATOM 1497 O O . LYS A 1 196 ? 36.797 -25.804 -23.825 1.00 82.06 196 LYS A O 1
ATOM 1502 N N . GLU A 1 197 ? 35.413 -25.957 -22.062 1.00 78.81 197 GLU A N 1
ATOM 1503 C CA . GLU A 1 197 ? 35.163 -27.401 -22.186 1.00 78.81 197 GLU A CA 1
ATOM 1504 C C . GLU A 1 197 ? 34.392 -27.748 -23.469 1.00 78.81 197 GLU A C 1
ATOM 1506 O O . GLU A 1 197 ? 34.714 -28.729 -24.142 1.00 78.81 197 GLU A O 1
ATOM 1511 N N . LEU A 1 198 ? 33.423 -26.911 -23.856 1.00 70.50 198 LEU A N 1
ATOM 1512 C CA . LEU A 1 198 ? 32.673 -27.081 -25.100 1.00 70.50 198 LEU A CA 1
ATOM 1513 C C . LEU A 1 198 ? 33.568 -26.905 -26.336 1.00 70.50 198 LEU A C 1
ATOM 1515 O O . LEU A 1 198 ? 33.513 -27.726 -27.246 1.00 70.50 198 LEU A O 1
ATOM 1519 N N . ASN A 1 199 ? 34.419 -25.875 -26.354 1.00 77.25 199 ASN A N 1
ATOM 1520 C CA . ASN A 1 199 ? 35.341 -25.646 -27.469 1.00 77.25 199 ASN A CA 1
ATOM 1521 C C . ASN A 1 199 ? 36.407 -26.747 -27.566 1.00 77.25 199 ASN A C 1
ATOM 1523 O O . ASN A 1 199 ? 36.686 -27.218 -28.662 1.00 77.25 199 ASN A O 1
ATOM 1527 N N . ALA A 1 200 ? 36.937 -27.226 -26.436 1.00 77.19 200 ALA A N 1
ATOM 1528 C CA . ALA A 1 200 ? 37.878 -28.347 -26.424 1.00 77.19 200 ALA A CA 1
ATOM 1529 C C . ALA A 1 200 ? 37.251 -29.658 -26.936 1.00 77.19 200 ALA A C 1
ATOM 1531 O O . ALA A 1 200 ? 37.939 -30.468 -27.547 1.00 77.19 200 ALA A O 1
ATOM 1532 N N . SER A 1 201 ? 35.945 -29.852 -26.725 1.00 67.31 201 SER A N 1
ATOM 1533 C CA . SER A 1 201 ? 35.204 -31.019 -27.231 1.00 67.31 201 SER A CA 1
ATOM 1534 C C . SER A 1 201 ? 34.854 -30.925 -28.721 1.00 67.31 201 SER A C 1
ATOM 1536 O O . SER A 1 201 ? 34.474 -31.928 -29.313 1.00 67.31 201 SER A O 1
ATOM 1538 N N . LEU A 1 202 ? 34.932 -29.731 -29.318 1.00 66.06 202 LEU A N 1
ATOM 1539 C CA . LEU A 1 202 ? 34.685 -29.498 -30.746 1.00 66.06 202 LEU A CA 1
ATOM 1540 C C . LEU A 1 202 ? 35.968 -29.568 -31.590 1.00 66.06 202 LEU A C 1
ATOM 1542 O O . LEU A 1 202 ? 35.882 -29.729 -32.804 1.00 66.06 202 LEU A O 1
ATOM 1546 N N . GLU A 1 203 ? 37.137 -29.429 -30.960 1.00 74.00 203 GLU A N 1
ATOM 1547 C CA . GLU A 1 203 ? 38.454 -29.512 -31.611 1.00 74.00 203 GLU A CA 1
ATOM 1548 C C . GLU A 1 203 ? 39.104 -30.910 -31.525 1.00 74.00 203 GLU A C 1
ATOM 1550 O O . GLU A 1 203 ? 40.143 -31.128 -32.151 1.00 74.00 203 GLU A O 1
ATOM 1555 N N . ALA A 1 204 ? 38.505 -31.846 -30.777 1.00 61.09 204 ALA A N 1
ATOM 1556 C CA . ALA A 1 204 ? 38.925 -33.247 -30.649 1.00 61.09 204 ALA A CA 1
ATOM 1557 C C . ALA A 1 204 ? 38.079 -34.179 -31.531 1.00 61.09 204 ALA A C 1
ATOM 1559 O O . ALA A 1 204 ? 38.667 -35.125 -32.105 1.00 61.09 204 ALA A O 1
#

Foldseek 3Di:
DDDDDDDDDDDPDPPDDDDDDDDDDDPVVVVVLVVVCVVVVHDSVVSVVVVVVVVVVVVVCVVCCVVQAPPPPDPPLSVVLVVLLVVQLVVLCVVVVDDLVVDVVSVVSSVVSNVVSNVVSCVVVDDPCVVPPDDPVVVVVVVVVVVVVVVLVVVLVVDDCSVVVVVVVCNCPRCVNDPVVVVCVVVVVVVVVVVVVVVVVVVD

Secondary structure (DSSP, 8-state):
------PPP--------PPP------HHHHHHHHHHHHHHT--HHHHHHHHHHHHHHHHHHHHHHHHH---PPPPHHHHHHHHHHHHHHHHHHHHHT--TTT-HHHHHHHHHHHHHHHHHHHHHS---HHHH---HHHHHHHHHHHHHHHHHHHHHHHSTTHHHHHHHHHHHSSTTT--TTTTTHHHHHHHHHHHHHHHHHH--

Radius of gyration: 28.16 Å; chains: 1; bounding box: 59×57×96 Å

pLDDT: mean 77.74, std 17.05, range [40.62, 97.12]